Protein AF-A0A942S3Y5-F1 (afdb_monomer)

Structure (mmCIF, N/CA/C/O backbone):
data_AF-A0A942S3Y5-F1
#
_entry.id   AF-A0A942S3Y5-F1
#
loop_
_atom_site.group_PDB
_atom_site.id
_atom_site.type_symbol
_atom_site.label_atom_id
_atom_site.label_alt_id
_atom_site.label_comp_id
_atom_site.label_asym_id
_atom_site.label_entity_id
_atom_site.label_seq_id
_atom_site.pdbx_PDB_ins_code
_atom_site.Cartn_x
_atom_site.Cartn_y
_atom_site.Cartn_z
_atom_site.occupancy
_atom_site.B_iso_or_equiv
_atom_site.auth_seq_id
_atom_site.auth_comp_id
_atom_site.auth_asym_id
_atom_site.auth_atom_id
_atom_site.pdbx_PDB_model_num
ATOM 1 N N . MET A 1 1 ? 40.572 -12.956 -32.173 1.00 63.06 1 MET A N 1
ATOM 2 C CA . MET A 1 1 ? 39.210 -12.727 -32.730 1.00 63.06 1 MET A CA 1
ATOM 3 C C . MET A 1 1 ? 38.053 -13.001 -31.752 1.00 63.06 1 MET A C 1
ATOM 5 O O . MET A 1 1 ? 37.021 -12.346 -31.875 1.00 63.06 1 MET A O 1
ATOM 9 N N . ALA A 1 2 ? 38.185 -13.898 -30.763 1.00 68.56 2 ALA A N 1
ATOM 10 C CA . ALA A 1 2 ? 37.099 -14.228 -29.823 1.00 68.56 2 ALA A CA 1
ATOM 11 C C . ALA A 1 2 ? 36.606 -13.037 -28.965 1.00 68.56 2 ALA A C 1
ATOM 13 O O . ALA A 1 2 ? 35.401 -12.833 -28.827 1.00 68.56 2 ALA A O 1
ATOM 14 N N . ILE A 1 3 ? 37.520 -12.192 -28.473 1.00 87.25 3 ILE A N 1
ATOM 15 C CA . ILE A 1 3 ? 37.206 -11.047 -27.596 1.00 87.25 3 ILE A CA 1
ATOM 16 C C . ILE A 1 3 ? 36.312 -10.012 -28.304 1.00 87.25 3 ILE A C 1
ATOM 18 O O . ILE A 1 3 ? 35.285 -9.600 -27.767 1.00 87.25 3 ILE A O 1
ATOM 22 N N . ALA A 1 4 ? 36.625 -9.657 -29.555 1.00 88.81 4 ALA A N 1
ATOM 23 C CA . ALA A 1 4 ? 35.831 -8.701 -30.333 1.00 88.81 4 ALA A CA 1
ATOM 24 C C . ALA A 1 4 ? 34.395 -9.198 -30.598 1.00 88.81 4 ALA A C 1
ATOM 26 O O . ALA A 1 4 ? 33.443 -8.416 -30.558 1.00 88.81 4 ALA A O 1
ATOM 27 N N . ARG A 1 5 ? 34.213 -10.508 -30.825 1.00 90.56 5 ARG A N 1
ATOM 28 C CA . ARG A 1 5 ? 32.886 -11.124 -30.999 1.00 90.56 5 ARG A CA 1
ATOM 29 C C . ARG A 1 5 ? 32.068 -11.076 -29.705 1.00 90.56 5 ARG A C 1
ATOM 31 O O . ARG A 1 5 ? 30.882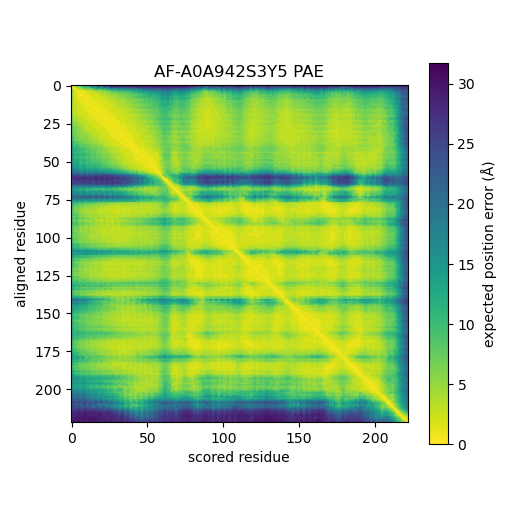 -10.746 -29.756 1.00 90.56 5 ARG A O 1
ATOM 38 N N . VAL A 1 6 ? 32.690 -11.354 -28.557 1.00 94.19 6 VAL A N 1
ATOM 39 C CA . VAL A 1 6 ? 32.042 -11.263 -27.234 1.00 94.19 6 VAL A CA 1
ATOM 40 C C . VAL A 1 6 ? 31.616 -9.824 -26.931 1.00 94.19 6 VAL A C 1
ATOM 42 O O . VAL A 1 6 ? 30.468 -9.598 -26.543 1.00 94.19 6 VAL A O 1
ATOM 45 N N . ILE A 1 7 ? 32.481 -8.841 -27.198 1.00 94.25 7 ILE A N 1
ATOM 46 C CA . ILE A 1 7 ? 32.159 -7.414 -27.028 1.00 94.25 7 ILE A CA 1
ATOM 47 C C . ILE A 1 7 ? 30.973 -7.014 -27.916 1.00 94.25 7 ILE A C 1
ATOM 49 O O . ILE A 1 7 ? 29.998 -6.447 -27.418 1.00 94.25 7 ILE A O 1
ATOM 53 N N . LYS A 1 8 ? 30.984 -7.380 -29.208 1.00 93.75 8 LYS A N 1
ATOM 54 C CA . LYS A 1 8 ? 29.854 -7.118 -30.121 1.00 93.75 8 LYS A CA 1
ATOM 55 C C . LYS A 1 8 ? 28.545 -7.746 -29.624 1.00 93.75 8 LYS A C 1
ATOM 57 O O . LYS A 1 8 ? 27.494 -7.108 -29.712 1.00 93.75 8 LYS A O 1
ATOM 62 N N . LYS A 1 9 ? 28.591 -8.961 -29.060 1.00 95.12 9 LYS A N 1
ATOM 63 C CA . LYS A 1 9 ? 27.415 -9.620 -28.460 1.00 95.12 9 LYS A CA 1
ATOM 64 C C . LYS A 1 9 ? 26.893 -8.845 -27.245 1.00 95.12 9 LYS A C 1
ATOM 66 O O . LYS A 1 9 ? 25.687 -8.621 -27.152 1.00 95.12 9 LYS A O 1
ATOM 71 N N . ARG A 1 10 ? 27.778 -8.378 -26.357 1.00 94.81 10 ARG A N 1
ATOM 72 C CA . ARG A 1 10 ? 27.396 -7.583 -25.176 1.00 94.81 10 ARG A CA 1
ATOM 73 C C . ARG A 1 10 ? 26.770 -6.244 -25.567 1.00 94.81 10 ARG A C 1
ATOM 75 O O . ARG A 1 10 ? 25.732 -5.902 -25.015 1.00 94.81 10 ARG A O 1
ATOM 82 N N . ILE A 1 11 ? 27.324 -5.552 -26.568 1.00 95.75 11 ILE A N 1
ATOM 83 C CA . ILE A 1 11 ? 26.758 -4.306 -27.120 1.00 95.75 11 ILE A CA 1
ATOM 84 C C . ILE A 1 11 ? 25.344 -4.535 -27.663 1.00 95.75 11 ILE A C 1
ATOM 86 O O . ILE A 1 11 ? 24.442 -3.737 -27.414 1.00 95.75 11 ILE A O 1
ATOM 90 N N . ARG A 1 12 ? 25.126 -5.627 -28.406 1.00 96.25 12 ARG A N 1
ATOM 91 C CA . ARG A 1 12 ? 23.787 -5.962 -28.910 1.00 96.25 12 ARG A CA 1
ATOM 92 C C . ARG A 1 12 ? 22.818 -6.233 -27.756 1.00 96.25 12 ARG A C 1
ATOM 94 O O . ARG A 1 12 ? 21.710 -5.713 -27.763 1.00 96.25 12 ARG A O 1
ATOM 101 N N . SER A 1 13 ? 23.257 -6.981 -26.744 1.00 97.12 13 SER A N 1
ATOM 102 C CA . SER A 1 13 ? 22.447 -7.271 -25.558 1.00 97.12 13 SER A CA 1
ATOM 103 C C . SER A 1 13 ? 22.055 -6.003 -24.797 1.00 97.12 13 SER A C 1
ATOM 105 O O . SER A 1 13 ? 20.887 -5.839 -24.458 1.00 97.12 13 SER A O 1
ATOM 107 N N . THR A 1 14 ? 22.992 -5.083 -24.548 1.00 97.44 14 THR A N 1
ATOM 108 C CA . THR A 1 14 ? 22.693 -3.828 -23.838 1.00 97.44 14 THR A CA 1
ATOM 109 C C . THR A 1 14 ? 21.813 -2.894 -24.664 1.00 97.44 14 THR A C 1
ATOM 111 O O . THR A 1 14 ? 20.927 -2.255 -24.099 1.00 97.44 14 THR A O 1
ATOM 114 N N . LYS A 1 15 ? 21.974 -2.854 -25.995 1.00 96.81 15 LYS A N 1
ATOM 115 C CA . LYS A 1 15 ? 21.051 -2.133 -26.891 1.00 96.81 15 LYS A CA 1
ATOM 116 C C . LYS A 1 15 ? 19.625 -2.684 -26.815 1.00 96.81 15 LYS A C 1
ATOM 118 O O . LYS A 1 15 ? 18.693 -1.892 -26.704 1.00 96.81 15 LYS A O 1
ATOM 123 N N . ASN A 1 16 ? 19.463 -4.006 -26.811 1.00 97.00 16 ASN A N 1
ATOM 124 C CA . ASN A 1 16 ? 18.149 -4.639 -26.684 1.00 97.00 16 ASN A CA 1
ATOM 125 C C . ASN A 1 16 ? 17.515 -4.331 -25.321 1.00 97.00 16 ASN A C 1
ATOM 127 O O . ASN A 1 16 ? 16.367 -3.903 -25.268 1.00 97.00 16 ASN A O 1
ATOM 131 N N . ILE A 1 17 ? 18.280 -4.459 -24.229 1.00 97.12 17 ILE A N 1
ATOM 132 C CA . ILE A 1 17 ? 17.805 -4.102 -22.883 1.00 97.12 17 ILE A CA 1
ATOM 133 C C . ILE A 1 17 ? 17.367 -2.631 -22.843 1.00 97.12 17 ILE A C 1
ATOM 135 O O . ILE A 1 17 ? 16.277 -2.352 -22.358 1.00 9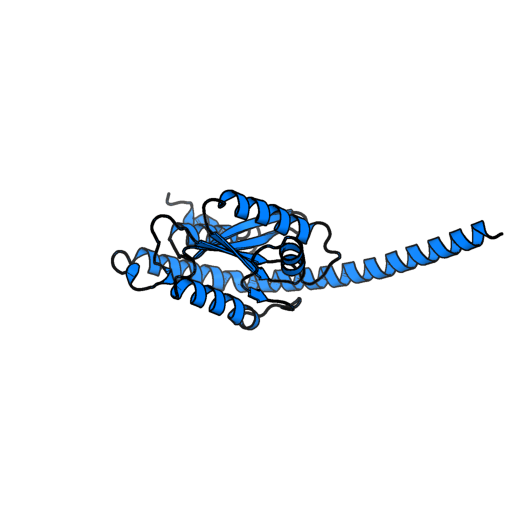7.12 17 ILE A O 1
ATOM 139 N N . LYS A 1 18 ? 18.150 -1.701 -23.419 1.00 97.38 18 LYS A N 1
ATOM 140 C CA . LYS A 1 18 ? 17.799 -0.270 -23.504 1.00 97.38 18 LYS A CA 1
ATOM 141 C C . LYS A 1 18 ? 16.479 -0.027 -24.243 1.00 97.38 18 LYS A C 1
ATOM 143 O O . LYS A 1 18 ? 15.708 0.834 -23.835 1.00 97.38 18 LYS A O 1
ATOM 148 N N . GLN A 1 19 ? 16.226 -0.735 -25.344 1.00 97.25 19 GLN A N 1
ATOM 149 C CA . GLN A 1 19 ? 14.972 -0.594 -26.093 1.00 97.25 19 GLN A CA 1
ATOM 150 C C . GLN A 1 19 ? 13.777 -1.108 -25.287 1.00 97.25 19 GLN A C 1
ATOM 152 O O . GLN A 1 19 ? 12.765 -0.415 -25.196 1.00 97.25 19 GLN A O 1
ATOM 157 N N . ILE A 1 20 ? 13.921 -2.276 -24.652 1.00 96.38 20 ILE A N 1
ATOM 158 C CA . ILE A 1 20 ? 12.875 -2.876 -23.816 1.00 96.38 20 ILE A CA 1
ATOM 159 C C . ILE A 1 20 ? 12.554 -1.959 -22.633 1.00 96.38 20 ILE A C 1
ATOM 161 O O . ILE A 1 20 ? 11.393 -1.616 -22.426 1.00 96.38 20 ILE A O 1
ATOM 165 N N . THR A 1 21 ? 13.562 -1.495 -21.889 1.00 96.56 21 THR A N 1
ATOM 166 C CA . THR A 1 21 ? 13.330 -0.621 -20.730 1.00 96.56 21 THR A CA 1
ATOM 167 C C . THR A 1 21 ? 12.765 0.737 -21.132 1.00 96.56 21 THR A C 1
ATOM 169 O O . THR A 1 21 ? 11.907 1.254 -20.422 1.00 96.56 21 THR A O 1
ATOM 172 N N . LYS A 1 22 ? 13.151 1.289 -22.293 1.00 96.44 22 LYS A N 1
ATOM 173 C CA . LYS A 1 22 ? 12.551 2.522 -22.830 1.00 96.44 22 LYS A CA 1
ATOM 174 C C . LYS A 1 22 ? 11.065 2.341 -23.155 1.00 96.44 22 LYS A C 1
ATOM 176 O O . LYS A 1 22 ? 10.262 3.214 -22.834 1.00 96.44 22 LYS A O 1
ATOM 181 N N . ALA A 1 23 ? 10.685 1.212 -23.753 1.00 96.62 23 ALA A N 1
ATOM 182 C CA . ALA A 1 23 ? 9.279 0.898 -24.003 1.00 96.62 23 ALA A CA 1
ATOM 183 C C . ALA A 1 23 ? 8.504 0.714 -22.687 1.00 96.62 23 ALA A C 1
ATOM 185 O O . ALA A 1 23 ? 7.428 1.286 -22.516 1.00 96.62 23 ALA A O 1
ATOM 186 N N . MET A 1 24 ? 9.078 -0.010 -21.721 1.00 95.69 24 MET A N 1
ATOM 187 C CA . MET A 1 24 ? 8.485 -0.185 -20.391 1.00 95.69 24 MET A CA 1
ATOM 188 C C . MET A 1 24 ? 8.295 1.147 -19.663 1.00 95.69 24 MET A C 1
ATOM 190 O O . MET A 1 24 ? 7.249 1.346 -19.053 1.00 95.69 24 MET A O 1
ATOM 194 N N . GLN A 1 25 ? 9.259 2.067 -19.757 1.00 94.31 25 GLN A N 1
ATOM 195 C CA . GLN A 1 25 ? 9.158 3.408 -19.182 1.00 94.31 25 GLN A CA 1
ATOM 196 C C . GLN A 1 25 ? 7.963 4.176 -19.762 1.00 94.31 25 GLN A C 1
ATOM 198 O O . GLN A 1 25 ? 7.196 4.761 -19.002 1.00 94.31 25 GLN A O 1
ATOM 203 N N . ALA A 1 26 ? 7.772 4.145 -21.085 1.00 95.81 26 ALA A N 1
ATOM 204 C CA . ALA A 1 26 ? 6.639 4.808 -21.730 1.00 95.81 26 ALA A CA 1
ATOM 205 C C . ALA A 1 26 ? 5.294 4.209 -21.278 1.00 95.81 26 ALA A C 1
ATOM 207 O O . ALA A 1 26 ? 4.379 4.943 -20.913 1.00 95.81 26 ALA A O 1
ATOM 208 N N . VAL A 1 27 ? 5.192 2.876 -21.222 1.00 93.94 27 VAL A N 1
ATOM 209 C CA . VAL A 1 27 ? 3.982 2.187 -20.741 1.00 93.94 27 VAL A CA 1
ATOM 210 C C . VAL A 1 27 ? 3.710 2.499 -19.267 1.00 93.94 27 VAL A C 1
ATOM 212 O O . VAL A 1 27 ? 2.564 2.743 -18.893 1.00 93.94 27 VAL A O 1
ATOM 215 N N . ALA A 1 28 ? 4.745 2.511 -18.425 1.00 91.31 28 ALA A N 1
ATOM 216 C CA . ALA A 1 28 ? 4.621 2.835 -17.007 1.00 91.31 28 ALA A CA 1
ATOM 217 C C . ALA A 1 28 ? 4.170 4.285 -16.789 1.00 91.31 28 ALA A C 1
ATOM 219 O O . ALA A 1 28 ? 3.308 4.520 -15.948 1.00 91.31 28 ALA A O 1
ATOM 220 N N . ALA A 1 29 ? 4.679 5.235 -17.580 1.00 91.50 29 ALA A N 1
ATOM 221 C CA . ALA A 1 29 ? 4.262 6.634 -17.515 1.00 91.50 29 ALA A CA 1
ATOM 222 C C . ALA A 1 29 ? 2.769 6.807 -17.845 1.00 91.50 29 ALA A C 1
ATOM 224 O O . ALA A 1 29 ? 2.055 7.502 -17.125 1.00 91.50 29 ALA A O 1
ATOM 225 N N . VAL A 1 30 ? 2.274 6.125 -18.886 1.00 93.06 30 VAL A N 1
ATOM 226 C CA . VAL A 1 30 ? 0.843 6.147 -19.244 1.00 93.06 30 VAL A CA 1
ATOM 227 C C . VAL A 1 30 ? -0.016 5.544 -18.130 1.00 93.06 30 VAL A C 1
ATOM 229 O O . VAL A 1 30 ? -1.044 6.114 -17.768 1.00 93.06 30 VAL A O 1
ATOM 232 N N . LYS A 1 31 ? 0.410 4.414 -17.554 1.00 90.56 31 LYS A N 1
ATOM 233 C CA . LYS A 1 31 ? -0.310 3.766 -16.447 1.00 90.56 31 LYS A CA 1
ATOM 234 C C . LYS A 1 31 ? -0.350 4.638 -15.200 1.00 90.56 31 LYS A C 1
ATOM 236 O O . LYS A 1 31 ? -1.420 4.810 -14.638 1.00 90.56 31 LYS A O 1
ATOM 241 N N . MET A 1 32 ? 0.782 5.228 -14.822 1.00 89.06 32 MET A N 1
ATOM 242 C CA . MET A 1 32 ? 0.870 6.143 -13.686 1.00 89.06 32 MET A CA 1
ATOM 243 C C . MET A 1 32 ? -0.098 7.315 -13.844 1.00 89.06 32 MET A C 1
ATOM 245 O O . MET A 1 32 ? -0.860 7.589 -12.924 1.00 89.06 32 MET A O 1
ATOM 249 N N . ARG A 1 33 ? -0.120 7.954 -15.021 1.00 88.50 33 ARG A N 1
ATOM 250 C CA . ARG A 1 33 ? -1.044 9.058 -15.301 1.00 88.50 33 ARG A CA 1
ATOM 251 C C . ARG A 1 33 ? -2.505 8.632 -15.152 1.00 88.50 33 ARG A C 1
ATOM 253 O O . ARG A 1 33 ? -3.283 9.326 -14.511 1.00 88.50 33 ARG A O 1
ATOM 260 N N . ARG A 1 34 ? -2.869 7.464 -15.690 1.00 89.75 34 ARG A N 1
ATOM 261 C CA . ARG A 1 34 ? -4.227 6.922 -15.549 1.00 89.75 34 ARG A CA 1
ATOM 262 C C . ARG A 1 34 ? -4.581 6.636 -14.085 1.00 89.75 34 ARG A C 1
ATOM 264 O O . ARG A 1 34 ? -5.683 6.957 -13.657 1.00 89.75 34 ARG A O 1
ATOM 271 N N . SER A 1 35 ? -3.666 6.049 -13.313 1.00 88.31 35 SER A N 1
ATOM 272 C CA . SER A 1 35 ? -3.877 5.793 -11.882 1.00 88.31 35 SER A CA 1
ATOM 273 C C . SER A 1 35 ? -4.011 7.092 -11.080 1.00 88.31 35 SER A C 1
ATOM 275 O O . SER A 1 35 ? -4.836 7.161 -10.173 1.00 88.31 35 SER A O 1
ATOM 277 N N . GLU A 1 36 ? -3.245 8.127 -11.429 1.00 85.94 36 GLU A N 1
ATOM 278 C CA . GLU A 1 36 ? -3.355 9.461 -10.833 1.00 85.94 36 GLU A CA 1
ATOM 279 C C . GLU A 1 36 ? -4.724 10.089 -11.120 1.00 85.94 36 GLU A C 1
ATOM 281 O O . GLU A 1 36 ? -5.391 10.544 -10.194 1.00 85.94 36 GLU A O 1
ATOM 286 N N . GLU A 1 37 ? -5.189 10.051 -12.370 1.00 86.75 37 GLU A N 1
ATOM 287 C CA . GLU A 1 37 ? -6.510 10.563 -12.761 1.00 86.75 37 GLU A CA 1
ATOM 288 C C . GLU A 1 37 ? -7.646 9.861 -11.996 1.00 86.75 37 GLU A C 1
ATOM 290 O O . GLU A 1 37 ? -8.538 10.530 -11.472 1.00 86.75 37 GLU A O 1
ATOM 295 N N . VAL A 1 38 ? -7.582 8.531 -11.855 1.00 85.94 38 VAL A N 1
ATOM 296 C CA . VAL A 1 38 ? -8.554 7.750 -11.066 1.00 85.94 38 VAL A CA 1
ATOM 297 C C . VAL A 1 38 ? -8.520 8.147 -9.588 1.00 85.94 38 VAL A C 1
ATOM 299 O O . VAL A 1 38 ? -9.570 8.383 -8.989 1.00 85.94 38 VAL A O 1
ATOM 302 N N . ALA A 1 39 ? -7.329 8.273 -8.997 1.00 83.81 39 ALA A N 1
ATOM 303 C CA . ALA A 1 39 ? -7.185 8.671 -7.598 1.00 83.81 39 ALA A CA 1
ATOM 304 C C . ALA A 1 39 ? -7.722 10.091 -7.351 1.00 83.81 39 ALA A C 1
ATOM 306 O O . ALA A 1 39 ? -8.445 10.321 -6.381 1.00 83.81 39 ALA A O 1
ATOM 307 N N . LEU A 1 40 ? -7.420 11.039 -8.245 1.00 82.56 40 LEU A N 1
ATOM 308 C CA . LEU A 1 40 ? -7.914 12.415 -8.172 1.00 82.56 40 LEU A CA 1
ATOM 309 C C . LEU A 1 40 ? -9.437 12.491 -8.315 1.00 82.56 40 LEU A C 1
ATOM 311 O O . LEU A 1 40 ? -10.072 13.261 -7.595 1.00 82.56 40 LEU A O 1
ATOM 315 N N . ALA A 1 41 ? -10.027 11.685 -9.199 1.00 85.00 41 ALA A N 1
ATOM 316 C CA . ALA A 1 41 ? -11.473 11.627 -9.390 1.00 85.00 41 ALA A CA 1
ATOM 317 C C . ALA A 1 41 ? -12.214 11.033 -8.178 1.00 85.00 41 ALA A C 1
ATOM 319 O O . ALA A 1 41 ? -13.339 11.439 -7.897 1.00 85.00 41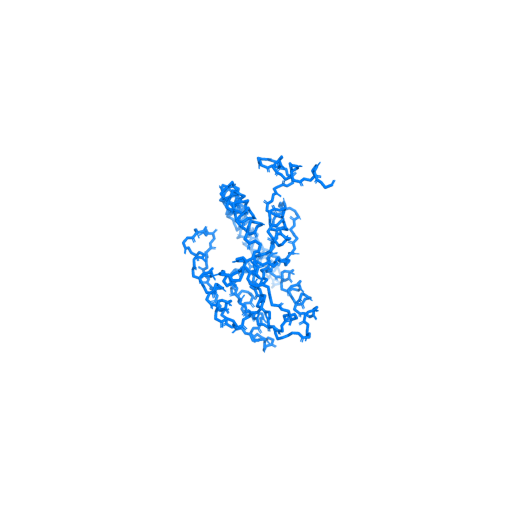 ALA A O 1
ATOM 320 N N . ALA A 1 42 ? -11.586 10.118 -7.431 1.00 84.25 42 ALA A N 1
ATOM 321 C CA . ALA A 1 42 ? -12.176 9.503 -6.239 1.00 84.25 42 ALA A CA 1
ATOM 322 C C . ALA A 1 42 ? -12.130 10.402 -4.985 1.00 84.25 42 ALA A C 1
ATOM 324 O O . ALA A 1 42 ? -12.909 10.203 -4.049 1.00 84.25 42 ALA A O 1
ATOM 325 N N . ARG A 1 43 ? -11.245 11.408 -4.947 1.00 83.81 43 ARG A N 1
ATOM 326 C CA . ARG A 1 43 ? -11.040 12.272 -3.768 1.00 83.81 43 ARG A CA 1
ATOM 327 C C . ARG A 1 43 ? -12.290 13.007 -3.274 1.00 83.81 43 ARG A C 1
ATOM 329 O O . ARG A 1 43 ? -12.501 12.995 -2.065 1.00 83.81 43 ARG A O 1
ATOM 336 N N . PRO A 1 44 ? -13.124 13.634 -4.127 1.00 84.94 44 PRO A N 1
ATOM 337 C CA . PRO A 1 44 ? -14.312 14.348 -3.657 1.00 84.94 44 PRO A CA 1
ATOM 338 C C . PRO A 1 44 ? -15.288 13.431 -2.925 1.00 84.94 44 PRO A C 1
ATOM 340 O O . PRO A 1 44 ? -15.809 13.804 -1.876 1.00 84.94 44 PRO A O 1
ATOM 343 N N . PHE A 1 45 ? -15.478 12.218 -3.451 1.00 86.62 45 PHE A N 1
ATOM 344 C CA . PHE A 1 45 ? -16.288 11.193 -2.808 1.00 86.62 45 PHE A CA 1
ATOM 345 C C . PHE A 1 45 ? -15.683 10.778 -1.464 1.00 86.62 45 PHE A C 1
ATOM 347 O O . PHE A 1 45 ? -16.380 10.809 -0.455 1.00 86.62 45 PHE A O 1
ATOM 354 N N . ALA A 1 46 ? -14.384 10.457 -1.430 1.00 85.44 46 ALA A N 1
ATOM 355 C CA . ALA A 1 46 ? -13.704 10.057 -0.199 1.00 85.44 46 ALA A CA 1
ATOM 356 C C . ALA A 1 46 ? -13.788 11.142 0.887 1.00 85.44 46 ALA A C 1
ATOM 358 O O . ALA A 1 46 ? -14.095 10.836 2.035 1.00 85.44 46 ALA A O 1
ATOM 359 N N . TYR A 1 47 ? -13.583 12.410 0.522 1.00 83.50 47 TYR A N 1
ATOM 360 C CA . TYR A 1 47 ? -13.694 13.538 1.447 1.00 83.50 47 TYR A CA 1
ATOM 361 C C . TYR A 1 47 ? -15.114 13.678 2.005 1.00 83.50 47 TYR A C 1
ATOM 363 O O . TYR A 1 47 ? -15.287 13.745 3.217 1.00 83.50 47 TYR A O 1
ATOM 371 N N . ALA A 1 48 ? -16.134 13.680 1.141 1.00 86.56 48 ALA A N 1
ATOM 372 C CA . ALA A 1 48 ? -17.525 13.805 1.575 1.00 86.56 48 ALA A CA 1
ATOM 373 C C . ALA A 1 48 ? -17.962 12.625 2.461 1.00 86.56 48 ALA A C 1
ATOM 375 O O . ALA A 1 48 ? -18.595 12.836 3.494 1.00 86.56 48 ALA A O 1
ATOM 376 N N . ALA A 1 49 ? -17.579 11.398 2.097 1.00 86.50 49 ALA A N 1
ATOM 377 C CA . ALA A 1 49 ? -17.886 10.200 2.870 1.00 86.50 49 ALA A CA 1
ATOM 378 C C . ALA A 1 49 ? -17.223 10.225 4.256 1.00 86.50 49 ALA A C 1
ATOM 380 O O . ALA A 1 49 ? -17.881 9.938 5.253 1.00 86.50 49 ALA A O 1
ATOM 381 N N . LEU A 1 50 ? -15.947 10.615 4.338 1.00 83.75 50 LEU A N 1
ATOM 382 C CA . LEU A 1 50 ? -15.225 10.712 5.609 1.00 83.75 50 LEU A CA 1
ATOM 383 C C . LEU A 1 50 ? -15.745 11.853 6.489 1.00 83.75 50 LEU A C 1
ATOM 385 O O . LEU A 1 50 ? -15.854 11.670 7.696 1.00 83.75 50 LEU A O 1
ATOM 389 N N . GLN A 1 51 ? -16.117 12.996 5.907 1.00 81.88 51 GLN A N 1
ATOM 390 C CA . GLN A 1 51 ? -16.760 14.094 6.640 1.00 81.88 51 GLN A CA 1
ATOM 391 C C . GLN A 1 51 ? -18.115 13.667 7.213 1.00 81.88 51 GLN A C 1
ATOM 393 O O . GLN A 1 51 ? -18.407 13.910 8.382 1.00 81.88 51 GLN A O 1
ATOM 398 N N . MET A 1 52 ? -18.930 12.968 6.420 1.00 85.31 52 MET A N 1
ATOM 399 C CA . MET A 1 52 ? -20.200 12.424 6.895 1.00 85.31 52 MET A CA 1
ATOM 400 C C . MET A 1 52 ? -19.980 11.404 8.018 1.00 85.31 52 MET A C 1
ATOM 402 O O . MET A 1 52 ? -20.657 11.471 9.041 1.00 85.31 52 MET A O 1
ATOM 406 N N . LEU A 1 53 ? -18.997 10.511 7.870 1.00 82.81 53 LEU A N 1
ATOM 407 C CA . LEU A 1 53 ? -18.644 9.533 8.898 1.00 82.81 53 LEU A CA 1
ATOM 408 C C . LEU A 1 53 ? -18.131 10.206 10.179 1.00 82.81 53 LEU A C 1
ATOM 410 O O . LEU A 1 53 ? -18.523 9.794 11.265 1.00 82.81 53 LEU A O 1
ATOM 414 N N . LYS A 1 54 ? -17.328 11.272 10.063 1.00 80.56 54 LYS A N 1
ATOM 415 C CA . LYS A 1 54 ? -16.875 12.094 11.196 1.00 80.56 54 LYS A CA 1
ATOM 416 C C . LYS A 1 54 ? -18.060 12.717 11.927 1.00 80.56 54 LYS A C 1
ATOM 418 O O . LYS A 1 54 ? -18.125 12.633 13.149 1.00 80.56 54 LYS A O 1
ATOM 423 N N . ASN A 1 55 ? -19.010 13.294 11.193 1.00 80.25 55 ASN A N 1
ATOM 424 C CA . ASN A 1 55 ? -20.205 13.890 11.787 1.00 80.25 55 ASN A CA 1
ATOM 425 C C . ASN A 1 55 ? -21.037 12.841 12.528 1.00 80.25 55 ASN A C 1
ATOM 427 O O . ASN A 1 55 ? -21.449 13.088 13.657 1.00 80.25 55 ASN A O 1
ATOM 431 N N . VAL A 1 56 ? -21.237 11.661 11.937 1.00 80.25 56 VAL A N 1
ATOM 432 C CA . VAL A 1 56 ? -21.954 10.559 12.594 1.00 80.25 56 VAL A CA 1
ATOM 433 C C . VAL A 1 56 ? -21.211 10.101 13.850 1.00 80.25 56 VAL A C 1
ATOM 435 O O . VAL A 1 56 ? -21.818 10.056 14.916 1.00 80.25 56 VAL A O 1
ATOM 438 N N . ALA A 1 57 ? -19.903 9.846 13.749 1.00 75.75 57 ALA A N 1
ATOM 439 C CA . ALA A 1 57 ? -19.069 9.401 14.865 1.00 75.75 57 ALA A CA 1
ATOM 440 C C . ALA A 1 57 ? -19.047 10.417 16.026 1.00 75.75 57 ALA A C 1
ATOM 442 O O . ALA A 1 57 ? -19.131 10.027 17.190 1.00 75.75 57 ALA A O 1
ATOM 443 N N . GLY A 1 58 ? -18.985 11.717 15.717 1.00 72.00 58 GLY A N 1
ATOM 444 C CA . GLY A 1 58 ? -18.979 12.796 16.708 1.00 72.00 58 GLY A CA 1
ATOM 445 C C . GLY A 1 58 ? -20.314 12.990 17.435 1.00 72.00 58 GLY A C 1
ATOM 446 O O . GLY A 1 58 ? -20.315 13.373 18.600 1.00 72.00 58 GLY A O 1
ATOM 447 N N . HIS A 1 59 ? -21.445 12.691 16.786 1.00 70.56 59 HIS A N 1
ATOM 448 C CA . HIS A 1 59 ? -22.776 12.780 17.409 1.00 70.56 59 HIS A CA 1
ATOM 449 C C . HIS A 1 59 ? -23.191 11.495 18.130 1.00 70.56 59 HIS A C 1
ATOM 451 O O . HIS A 1 59 ? -24.122 11.513 18.931 1.00 70.56 59 HIS A O 1
ATOM 457 N N . SER A 1 60 ? -22.507 10.378 17.885 1.00 61.34 60 SER A N 1
ATOM 458 C CA . SER A 1 60 ? -22.829 9.091 18.501 1.00 61.34 60 SER A CA 1
ATOM 459 C C . SER A 1 60 ? -22.378 8.939 19.963 1.00 61.34 60 SER A C 1
ATOM 461 O O . SER A 1 60 ? -22.357 7.814 20.426 1.00 61.34 60 SER A O 1
ATOM 463 N N . GLY A 1 61 ? -22.071 10.014 20.704 1.00 61.78 61 GLY A N 1
ATOM 464 C CA . GLY A 1 61 ? -21.608 10.033 22.112 1.00 61.78 61 GLY A CA 1
ATOM 465 C C . GLY A 1 61 ? -21.840 8.756 22.947 1.00 61.78 61 GLY A C 1
ATOM 466 O O . GLY A 1 61 ? -20.896 8.013 23.195 1.00 61.78 61 GLY A O 1
ATOM 467 N N . GLU A 1 62 ? -23.089 8.471 23.339 1.00 52.81 62 GLU A N 1
ATOM 468 C CA . GLU A 1 62 ? -23.488 7.287 24.141 1.00 52.81 62 GLU A CA 1
ATOM 469 C C . GLU A 1 62 ? -23.826 6.031 23.301 1.00 52.81 62 GLU A C 1
ATOM 471 O O . GLU A 1 62 ? -24.042 4.937 23.820 1.00 52.81 62 GLU A O 1
ATOM 476 N N . HIS A 1 63 ? -23.874 6.172 21.979 1.00 55.12 63 HIS A N 1
ATOM 477 C CA . HIS A 1 63 ? -24.250 5.155 20.995 1.00 55.12 63 HIS A CA 1
ATOM 478 C C . HIS A 1 63 ? -23.076 4.651 20.143 1.00 55.12 63 HIS A C 1
ATOM 480 O O . HIS A 1 63 ? -23.277 3.809 19.272 1.00 55.12 63 HIS A O 1
ATOM 486 N N . ALA A 1 64 ? -21.845 5.102 20.393 1.00 55.06 64 ALA A N 1
ATOM 487 C CA . ALA A 1 64 ? -20.645 4.591 19.730 1.00 55.06 64 ALA A CA 1
ATOM 488 C C . ALA A 1 64 ? -20.486 3.075 19.956 1.00 55.06 64 ALA A C 1
ATOM 490 O O . ALA A 1 64 ? -20.012 2.360 19.077 1.00 55.06 64 ALA A O 1
ATOM 491 N N . ALA A 1 65 ? -20.996 2.566 21.084 1.00 55.19 65 ALA A N 1
ATOM 492 C CA . ALA A 1 65 ? -21.095 1.139 21.382 1.00 55.19 65 ALA A CA 1
ATOM 493 C C . ALA A 1 65 ? -22.085 0.363 20.481 1.00 55.19 65 ALA A C 1
ATOM 495 O O . ALA A 1 65 ? -22.016 -0.863 20.432 1.00 55.19 65 ALA A O 1
ATOM 496 N N . LEU A 1 66 ? -22.997 1.036 19.762 1.00 62.69 66 LEU A N 1
ATOM 497 C CA . LEU A 1 66 ? -23.977 0.390 18.874 1.00 62.69 66 LEU A CA 1
ATOM 498 C C . LEU A 1 66 ? -23.379 -0.031 17.526 1.00 62.69 66 LEU A C 1
ATOM 500 O O . LEU A 1 66 ? -23.933 -0.910 16.867 1.00 62.69 66 LEU A O 1
ATOM 504 N N . SER A 1 67 ? -22.266 0.575 17.102 1.00 76.00 67 SER A N 1
ATOM 505 C CA . SER A 1 67 ? -21.564 0.175 15.881 1.00 76.00 67 SER A CA 1
ATOM 506 C C . SER A 1 67 ? -20.235 -0.477 16.246 1.00 76.00 67 SER A C 1
ATOM 508 O O . SER A 1 67 ? -19.333 0.219 16.717 1.00 76.00 67 SER A O 1
ATOM 510 N N . PRO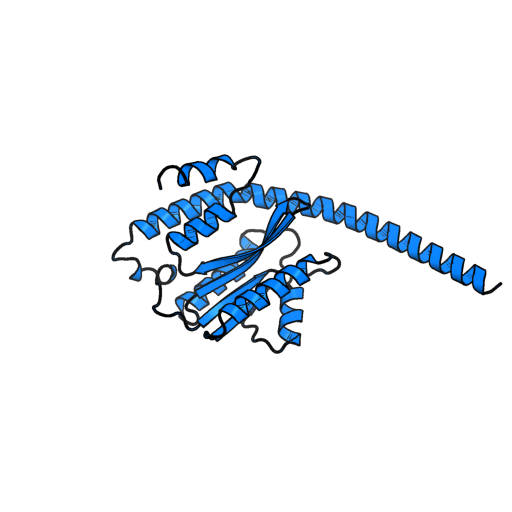 A 1 68 ? -20.051 -1.782 15.977 1.00 82.75 68 PRO A N 1
ATOM 511 C CA . PRO A 1 68 ? -18.795 -2.465 16.263 1.00 82.75 68 PRO A CA 1
ATOM 512 C C . PRO A 1 68 ? -17.575 -1.773 15.649 1.00 82.75 68 PRO A C 1
ATOM 514 O O . PRO A 1 68 ? -16.510 -1.834 16.238 1.00 82.75 68 PRO A O 1
ATOM 517 N N . LEU A 1 69 ? -17.727 -1.068 14.518 1.00 84.38 69 LEU A N 1
ATOM 518 C CA . LEU A 1 69 ? -16.645 -0.346 13.831 1.00 84.38 69 LEU A CA 1
ATOM 519 C C . LEU A 1 69 ? -16.196 0.946 14.546 1.00 84.38 69 LEU A C 1
ATOM 521 O O . LEU A 1 69 ? -15.114 1.453 14.248 1.00 84.38 69 LEU A O 1
ATOM 525 N N . LEU A 1 70 ? -17.014 1.485 15.458 1.00 81.81 70 LEU A N 1
ATOM 526 C CA . LEU A 1 70 ? -16.699 2.651 16.300 1.00 81.81 70 LEU A CA 1
ATOM 527 C C . LEU A 1 70 ? -16.180 2.242 17.688 1.00 81.81 70 LEU A C 1
ATOM 529 O O . LEU A 1 70 ? -15.675 3.083 18.430 1.00 81.81 70 LEU A O 1
ATOM 533 N N . ALA A 1 71 ? -16.298 0.961 18.047 1.00 79.75 71 ALA A N 1
ATOM 534 C CA . ALA A 1 71 ? -15.967 0.473 19.376 1.00 79.75 71 ALA A CA 1
ATOM 535 C C . ALA A 1 71 ? -14.447 0.462 19.601 1.00 79.75 71 ALA A C 1
ATOM 537 O O . ALA A 1 71 ? -13.723 -0.401 19.099 1.00 79.75 71 ALA A O 1
ATOM 538 N N . VAL A 1 72 ? -13.964 1.420 20.392 1.00 79.25 72 VAL A N 1
ATOM 539 C CA . VAL A 1 72 ? -12.583 1.441 20.878 1.00 79.25 72 VAL A CA 1
ATOM 540 C C . VAL A 1 72 ? -12.458 0.486 22.059 1.00 79.25 72 VAL A C 1
ATOM 542 O O . VAL A 1 72 ? -13.219 0.572 23.019 1.00 79.25 72 VAL A O 1
ATOM 545 N N . ARG A 1 73 ? -11.494 -0.432 21.984 1.00 78.62 73 ARG A N 1
ATOM 546 C CA . ARG A 1 73 ? -11.179 -1.372 23.064 1.00 78.62 73 ARG A CA 1
ATOM 547 C C . ARG A 1 73 ? -10.050 -0.817 23.922 1.00 78.62 73 ARG A C 1
ATOM 549 O O . ARG A 1 73 ? -9.081 -0.273 23.392 1.00 78.62 73 ARG A O 1
ATOM 556 N N . GLU A 1 74 ? -10.161 -0.975 25.236 1.00 72.06 74 GLU A N 1
ATOM 557 C CA . GLU A 1 74 ? -9.081 -0.621 26.157 1.00 72.06 74 GLU A CA 1
ATOM 558 C C . GLU A 1 74 ? -7.892 -1.578 25.958 1.00 72.06 74 GLU A C 1
ATOM 560 O O . GLU A 1 74 ? -8.064 -2.794 25.945 1.00 72.06 74 GLU A O 1
ATOM 565 N N . ALA A 1 75 ? -6.689 -1.018 25.785 1.00 76.12 75 ALA A N 1
ATOM 566 C CA . ALA A 1 75 ? -5.422 -1.741 25.612 1.00 76.12 75 ALA A CA 1
ATOM 567 C C . ALA A 1 75 ? -5.412 -2.792 24.468 1.00 76.12 75 ALA A C 1
ATOM 569 O O . ALA A 1 75 ? -5.358 -3.994 24.746 1.00 76.12 75 ALA A O 1
ATOM 570 N N . PRO A 1 76 ? -5.390 -2.371 23.185 1.00 78.50 76 PRO A N 1
ATOM 571 C CA . PRO A 1 76 ? -5.442 -3.276 22.035 1.00 78.50 76 PRO A CA 1
ATOM 572 C C . PRO A 1 76 ? -4.286 -4.288 22.038 1.00 78.50 76 PRO A C 1
ATOM 574 O O . PRO A 1 76 ? -3.104 -3.936 21.970 1.00 78.50 76 PRO A O 1
ATOM 577 N N . GLN A 1 77 ? -4.637 -5.570 22.087 1.00 86.50 77 GLN A N 1
ATOM 578 C CA . GLN A 1 77 ? -3.685 -6.681 22.131 1.00 86.50 77 GLN A CA 1
ATOM 579 C C . GLN A 1 77 ? -3.506 -7.336 20.765 1.00 86.50 77 GLN A C 1
ATOM 581 O O . GLN A 1 77 ? -2.517 -8.039 20.566 1.00 86.50 77 GLN A O 1
ATOM 586 N N . LYS A 1 78 ? -4.436 -7.140 19.824 1.00 91.38 78 LYS A N 1
ATOM 587 C CA . LYS A 1 78 ? -4.399 -7.767 18.497 1.00 91.38 78 LYS A CA 1
ATOM 588 C C . LYS A 1 78 ? -4.523 -6.725 17.396 1.00 91.38 78 LYS A C 1
ATOM 590 O O . LYS A 1 78 ? -5.555 -6.069 17.271 1.00 91.38 78 LYS A O 1
ATOM 595 N N . ILE A 1 79 ? -3.493 -6.607 16.565 1.00 92.94 79 ILE A N 1
ATOM 596 C CA . ILE A 1 79 ? -3.423 -5.607 15.497 1.00 92.94 79 ILE A CA 1
ATOM 597 C C . ILE A 1 79 ? -3.287 -6.303 14.146 1.00 92.94 79 ILE A C 1
ATOM 599 O O . ILE A 1 79 ? -2.405 -7.139 13.945 1.00 92.94 79 ILE A O 1
ATOM 603 N N . CYS A 1 80 ? -4.137 -5.922 13.198 1.00 94.62 80 CYS A N 1
ATOM 604 C CA . CYS A 1 80 ? -4.044 -6.363 11.813 1.00 94.62 80 CYS A CA 1
ATOM 605 C C . CYS A 1 80 ? -3.381 -5.276 10.958 1.00 94.62 80 CYS A C 1
ATOM 607 O O . CYS A 1 80 ? -3.903 -4.167 10.832 1.00 94.62 80 CYS A O 1
ATOM 609 N N . TYR A 1 81 ? -2.263 -5.605 10.310 1.00 95.62 81 TYR A N 1
ATOM 610 C CA . TYR A 1 81 ? -1.624 -4.741 9.318 1.00 95.62 81 TYR A CA 1
ATOM 611 C C . TYR A 1 81 ? -1.953 -5.191 7.899 1.00 95.62 81 TYR A C 1
ATOM 613 O O . TYR A 1 81 ? -1.540 -6.257 7.445 1.00 95.62 81 TYR A O 1
ATOM 621 N N . VAL A 1 82 ? -2.638 -4.331 7.157 1.00 97.00 82 VAL A N 1
ATOM 622 C CA . VAL A 1 82 ? -2.866 -4.478 5.722 1.00 9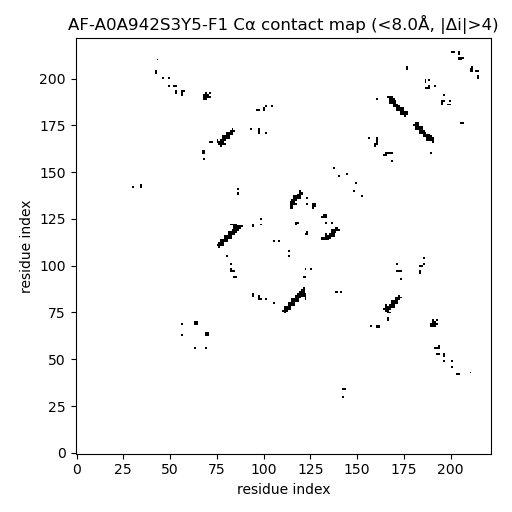7.00 82 VAL A CA 1
ATOM 623 C C . VAL A 1 82 ? -1.700 -3.825 4.991 1.00 97.00 82 VAL A C 1
ATOM 625 O O . VAL A 1 82 ? -1.595 -2.601 4.936 1.00 97.00 82 VAL A O 1
ATOM 628 N N . VAL A 1 83 ? -0.794 -4.629 4.440 1.00 97.31 83 VAL A N 1
ATOM 629 C CA . VAL A 1 83 ? 0.407 -4.126 3.758 1.00 97.31 83 VAL A CA 1
ATOM 630 C C . VAL A 1 83 ? 0.185 -4.156 2.254 1.00 97.31 83 VAL A C 1
ATOM 632 O O . VAL A 1 83 ? 0.070 -5.228 1.655 1.00 97.31 83 VAL A O 1
ATOM 635 N N . ILE A 1 84 ? 0.148 -2.973 1.640 1.00 95.88 84 ILE A N 1
ATOM 636 C CA . ILE A 1 84 ? -0.098 -2.807 0.207 1.00 95.88 84 ILE A CA 1
ATOM 637 C C . ILE A 1 84 ? 1.225 -2.725 -0.550 1.00 95.88 84 ILE A C 1
ATOM 639 O O . ILE A 1 84 ? 2.044 -1.830 -0.351 1.00 95.88 84 ILE A O 1
ATOM 643 N N . THR A 1 85 ? 1.412 -3.669 -1.465 1.00 95.75 85 THR A N 1
ATOM 644 C CA . THR A 1 85 ? 2.578 -3.797 -2.341 1.00 95.75 85 THR A CA 1
ATOM 645 C C . THR A 1 85 ? 2.134 -4.046 -3.778 1.00 95.75 85 THR A C 1
ATOM 647 O O . THR A 1 85 ? 0.959 -4.289 -4.047 1.00 95.75 85 THR A O 1
ATOM 650 N N . SER A 1 86 ? 3.066 -4.006 -4.731 1.00 93.38 86 SER A N 1
ATOM 651 C CA . SER A 1 86 ? 2.743 -4.366 -6.111 1.00 93.38 86 SER A CA 1
ATOM 652 C C . SER A 1 86 ? 2.849 -5.875 -6.361 1.00 93.38 86 SER A C 1
ATOM 654 O O . SER A 1 86 ? 3.613 -6.594 -5.716 1.00 93.38 86 SER A O 1
ATOM 656 N N . ASP A 1 87 ? 2.137 -6.366 -7.377 1.00 91.94 87 ASP A N 1
ATOM 657 C CA . ASP A 1 87 ? 2.341 -7.727 -7.891 1.00 91.94 87 ASP A CA 1
ATOM 658 C C . ASP A 1 87 ? 3.614 -7.844 -8.749 1.00 91.94 87 ASP A C 1
ATOM 660 O O . ASP A 1 87 ? 4.238 -8.906 -8.860 1.00 91.94 87 ASP A O 1
ATOM 664 N N . LYS A 1 88 ? 4.018 -6.731 -9.372 1.00 89.12 88 LYS A N 1
ATOM 665 C CA . LYS A 1 88 ? 5.097 -6.665 -10.367 1.00 89.12 88 LYS A CA 1
ATOM 666 C C . LYS A 1 88 ? 6.434 -6.236 -9.761 1.00 89.12 88 LYS A C 1
ATOM 668 O O . LYS A 1 88 ? 6.513 -5.553 -8.747 1.00 89.12 88 LYS A O 1
ATOM 673 N N . GLY A 1 89 ? 7.524 -6.657 -10.401 1.00 88.88 89 GLY A N 1
ATOM 674 C CA . GLY A 1 89 ? 8.881 -6.202 -10.079 1.00 88.88 89 GLY A CA 1
ATOM 675 C C . GLY A 1 89 ? 9.279 -4.926 -10.827 1.00 88.88 89 GLY A C 1
ATOM 676 O O . GLY A 1 89 ? 8.433 -4.234 -11.382 1.00 88.88 89 GLY A O 1
ATOM 677 N N . LEU A 1 90 ? 10.590 -4.657 -10.872 1.00 90.81 90 LEU A N 1
ATOM 678 C CA . LEU A 1 90 ? 11.204 -3.565 -11.649 1.00 90.81 90 LEU A CA 1
ATOM 679 C C . LEU A 1 90 ? 10.692 -2.153 -11.298 1.00 90.81 90 LEU A C 1
ATOM 681 O O . LEU A 1 90 ? 10.747 -1.248 -12.122 1.00 90.81 90 LEU A O 1
ATOM 685 N N . ALA A 1 91 ? 10.256 -1.962 -10.052 1.00 87.19 91 ALA A N 1
ATOM 686 C CA . ALA A 1 91 ? 9.768 -0.692 -9.510 1.00 87.19 91 ALA A CA 1
ATOM 687 C C . ALA A 1 91 ? 10.801 -0.006 -8.589 1.00 87.19 91 ALA A C 1
ATOM 689 O O . ALA A 1 91 ? 10.444 0.677 -7.632 1.00 87.19 91 ALA A O 1
ATOM 690 N N . GLY A 1 92 ? 12.097 -0.247 -8.822 1.00 88.25 92 GLY A N 1
ATOM 691 C CA . GLY A 1 92 ? 13.170 0.281 -7.977 1.00 88.25 92 GLY A CA 1
ATOM 692 C C . GLY A 1 92 ? 12.999 -0.100 -6.502 1.00 88.25 92 GLY A C 1
ATOM 693 O O . GLY A 1 92 ? 12.791 -1.268 -6.171 1.00 88.25 92 GLY A O 1
ATOM 694 N N . SER A 1 93 ? 13.078 0.896 -5.620 1.00 90.75 93 SER A N 1
ATOM 695 C CA . SER A 1 93 ? 12.957 0.742 -4.167 1.00 90.75 93 SER A CA 1
ATOM 696 C C . SER A 1 93 ? 11.517 0.745 -3.645 1.00 90.75 93 SER A C 1
ATOM 698 O O . SER A 1 93 ? 11.344 0.559 -2.446 1.00 90.75 93 SER A O 1
ATOM 700 N N . PHE A 1 94 ? 10.496 0.886 -4.499 1.00 91.62 94 PHE A N 1
ATOM 701 C CA . PHE A 1 94 ? 9.085 1.019 -4.099 1.00 91.62 94 PHE A CA 1
ATOM 702 C C . PHE A 1 94 ? 8.637 -0.049 -3.085 1.00 91.62 94 PHE A C 1
ATOM 704 O O . PHE A 1 94 ? 8.350 0.259 -1.929 1.00 91.62 94 PHE A O 1
ATOM 711 N N . ASN A 1 95 ? 8.684 -1.329 -3.477 1.00 94.81 95 ASN A N 1
ATOM 712 C CA . ASN A 1 95 ? 8.277 -2.431 -2.598 1.00 94.81 95 ASN A CA 1
ATOM 713 C C . ASN A 1 95 ? 9.202 -2.575 -1.385 1.00 94.81 95 ASN A C 1
ATOM 715 O O . ASN A 1 95 ? 8.754 -2.870 -0.286 1.00 94.81 95 ASN A O 1
ATOM 719 N N . ALA A 1 96 ? 10.506 -2.361 -1.572 1.00 94.75 96 ALA A N 1
ATOM 720 C CA . ALA A 1 96 ? 11.462 -2.481 -0.480 1.00 94.75 96 ALA A CA 1
ATOM 721 C C . ALA A 1 96 ? 11.243 -1.400 0.591 1.00 94.75 96 ALA A C 1
ATOM 723 O O . ALA A 1 96 ? 11.439 -1.671 1.770 1.00 94.75 96 ALA A O 1
ATOM 724 N N . ASN A 1 97 ? 10.834 -0.192 0.196 1.00 95.25 97 ASN A N 1
ATOM 725 C CA . ASN A 1 97 ? 10.533 0.900 1.114 1.00 95.25 97 ASN A CA 1
ATOM 726 C C . ASN A 1 97 ? 9.294 0.591 1.948 1.00 95.25 97 ASN A C 1
ATOM 728 O O . ASN A 1 97 ? 9.378 0.682 3.170 1.00 95.25 97 ASN A O 1
ATOM 732 N N . VAL A 1 98 ? 8.188 0.177 1.315 1.00 96.31 98 VAL A N 1
ATOM 733 C CA . VAL A 1 98 ? 6.961 -0.148 2.059 1.00 96.31 98 VAL A CA 1
ATOM 734 C C . VAL A 1 98 ? 7.168 -1.328 3.004 1.00 96.31 98 VAL A C 1
ATOM 736 O O . VAL A 1 98 ? 6.774 -1.236 4.157 1.00 96.31 98 VAL A O 1
ATOM 739 N N . LEU A 1 99 ? 7.891 -2.365 2.567 1.00 96.38 99 LEU A N 1
ATOM 740 C CA . LEU A 1 99 ? 8.193 -3.550 3.378 1.00 96.38 99 LEU A CA 1
ATOM 741 C C . LEU A 1 99 ? 9.134 -3.261 4.557 1.00 96.38 99 LEU A C 1
ATOM 743 O O . LEU A 1 99 ? 8.984 -3.820 5.639 1.00 96.38 99 LEU A O 1
ATOM 747 N N . ARG A 1 100 ? 10.129 -2.385 4.365 1.00 95.38 100 ARG A N 1
ATOM 748 C CA . ARG A 1 100 ? 11.015 -1.966 5.461 1.00 95.38 100 ARG A CA 1
ATOM 749 C C . ARG A 1 100 ? 10.269 -1.118 6.485 1.00 95.38 100 ARG A C 1
ATOM 751 O O . ARG A 1 100 ? 10.473 -1.301 7.678 1.00 95.38 100 ARG A O 1
ATOM 758 N N . ALA A 1 101 ? 9.429 -0.195 6.026 1.00 95.62 101 ALA A N 1
ATOM 759 C CA . ALA A 1 101 ? 8.642 0.653 6.911 1.00 95.62 101 ALA A CA 1
ATOM 760 C C . ALA A 1 101 ? 7.566 -0.150 7.656 1.00 95.62 101 ALA A C 1
ATOM 762 O O . ALA A 1 101 ? 7.412 0.034 8.860 1.00 95.62 101 ALA A O 1
ATOM 763 N N . SER A 1 102 ? 6.884 -1.089 6.992 1.00 95.62 102 SER A N 1
ATOM 764 C CA . SER A 1 102 ? 5.935 -1.985 7.656 1.00 95.62 102 SER A CA 1
ATOM 765 C C . SER A 1 102 ? 6.615 -2.788 8.759 1.00 95.62 102 SER A C 1
ATOM 767 O O . SER A 1 102 ? 6.115 -2.786 9.875 1.00 95.62 102 SER A O 1
ATOM 769 N N . ASP A 1 103 ? 7.798 -3.366 8.530 1.00 94.62 103 ASP A N 1
ATOM 770 C CA . ASP A 1 103 ? 8.540 -4.058 9.595 1.00 94.62 103 ASP A CA 1
ATOM 771 C C . ASP A 1 103 ? 8.828 -3.162 10.813 1.00 94.62 103 ASP A C 1
ATOM 773 O O . ASP A 1 103 ? 8.821 -3.643 11.945 1.00 94.62 103 ASP A O 1
ATOM 777 N N . VAL A 1 104 ? 9.085 -1.867 10.603 1.00 94.88 104 VAL A N 1
ATOM 778 C CA . VAL A 1 104 ? 9.272 -0.901 11.699 1.00 94.88 104 VAL A CA 1
ATOM 779 C C . VAL A 1 104 ? 7.965 -0.688 12.464 1.00 94.88 104 VAL A C 1
ATOM 781 O O . VAL A 1 104 ? 7.978 -0.722 13.694 1.00 94.88 104 VAL A O 1
ATOM 784 N N . PHE A 1 105 ? 6.838 -0.521 11.767 1.00 92.12 105 PHE A N 1
ATOM 785 C CA . PHE A 1 105 ? 5.523 -0.372 12.403 1.00 92.12 105 PHE A CA 1
ATOM 786 C C . PHE A 1 105 ? 5.101 -1.627 13.174 1.00 92.12 105 PHE A C 1
ATOM 788 O O . PHE A 1 105 ? 4.636 -1.519 14.306 1.00 92.12 105 PHE A O 1
ATOM 795 N N . LEU A 1 106 ? 5.340 -2.810 12.603 1.00 90.62 106 LEU A N 1
ATOM 796 C CA . LEU A 1 106 ? 5.090 -4.096 13.251 1.00 90.62 106 LEU A CA 1
ATOM 797 C C . LEU A 1 106 ? 5.926 -4.232 14.532 1.00 90.62 106 LEU A C 1
ATOM 799 O O . LEU A 1 106 ? 5.396 -4.574 15.584 1.00 90.62 106 LEU A O 1
ATOM 803 N N . LYS A 1 107 ? 7.224 -3.903 14.473 1.00 90.38 107 LYS A N 1
ATOM 804 C CA . LYS A 1 107 ? 8.117 -3.949 15.644 1.00 90.38 107 LYS A CA 1
ATOM 805 C C . LYS A 1 107 ? 7.744 -2.947 16.730 1.00 90.38 107 LYS A C 1
ATOM 807 O O . LYS A 1 107 ? 7.907 -3.262 17.901 1.00 90.38 107 LYS A O 1
ATOM 812 N N . LYS A 1 108 ? 7.251 -1.757 16.368 1.00 89.25 108 LYS A N 1
ATOM 813 C CA . LYS A 1 108 ? 6.790 -0.757 17.347 1.00 89.25 108 LYS A CA 1
ATOM 814 C C . LYS A 1 108 ? 5.644 -1.295 18.214 1.00 89.25 108 LYS A C 1
ATOM 816 O O . LYS A 1 108 ? 5.512 -0.876 19.356 1.00 89.25 108 LYS A O 1
ATOM 821 N N . ASN A 1 109 ? 4.870 -2.240 17.686 1.00 83.94 109 ASN A N 1
ATOM 822 C CA . ASN A 1 109 ? 3.741 -2.867 18.364 1.00 83.94 109 ASN A CA 1
ATOM 823 C C . ASN A 1 109 ? 4.037 -4.319 18.768 1.00 83.94 109 ASN A C 1
ATOM 825 O O . ASN A 1 109 ? 3.134 -5.146 18.824 1.00 83.94 109 ASN A O 1
ATOM 829 N N . SER A 1 110 ? 5.302 -4.649 19.057 1.00 78.44 110 SER A N 1
ATOM 830 C CA . SER A 1 110 ? 5.723 -6.017 19.393 1.00 78.44 110 SER A CA 1
ATOM 831 C C . SER A 1 110 ? 5.124 -6.570 20.689 1.00 78.44 110 SER A C 1
ATOM 833 O O . SER A 1 110 ? 5.226 -7.767 20.937 1.00 78.44 110 SER A O 1
ATOM 835 N N . SER A 1 111 ? 4.556 -5.711 21.539 1.00 81.94 111 SER A N 1
ATOM 836 C CA . SER A 1 111 ? 3.805 -6.114 22.734 1.00 81.94 111 SER A CA 1
ATOM 837 C C . SER A 1 111 ? 2.439 -6.717 22.403 1.00 81.94 111 SER A C 1
ATOM 839 O O . SER A 1 111 ? 1.865 -7.399 23.245 1.00 81.94 111 SER A O 1
ATOM 841 N N . SER A 1 112 ? 1.928 -6.466 21.198 1.00 85.75 112 SER A N 1
ATOM 842 C CA . SER A 1 112 ? 0.644 -6.956 20.708 1.00 85.75 112 SER A CA 1
ATOM 843 C C . SER A 1 112 ? 0.865 -8.134 19.752 1.00 85.75 112 SER A C 1
ATOM 845 O O . SER A 1 112 ? 1.910 -8.268 19.113 1.00 85.75 112 SER A O 1
ATOM 847 N N . THR A 1 113 ? -0.134 -9.001 19.618 1.00 88.62 113 THR A N 1
ATOM 848 C CA . THR A 1 113 ? -0.182 -9.994 18.539 1.00 88.62 113 THR A CA 1
ATOM 849 C C . THR A 1 113 ? -0.429 -9.262 17.228 1.00 88.62 113 THR A C 1
ATOM 851 O O . THR A 1 113 ? -1.417 -8.538 17.096 1.00 88.62 113 THR A O 1
ATOM 854 N N . VAL A 1 114 ? 0.474 -9.439 16.266 1.00 91.06 114 VAL A N 1
ATOM 855 C CA . VAL A 1 114 ? 0.415 -8.736 14.987 1.00 91.06 114 VAL A CA 1
ATOM 856 C C . VAL A 1 114 ? 0.287 -9.722 13.838 1.00 91.06 114 VAL A C 1
ATOM 858 O O . VAL A 1 114 ? 1.192 -10.523 13.606 1.00 91.06 114 VAL A O 1
ATOM 861 N N . ASP A 1 115 ? -0.801 -9.595 13.082 1.00 93.06 115 ASP A N 1
ATOM 862 C CA . ASP A 1 115 ? -1.040 -10.375 11.870 1.00 93.06 115 ASP A CA 1
ATOM 863 C C . ASP A 1 115 ? -1.052 -9.493 10.626 1.00 93.06 115 ASP A C 1
ATOM 865 O O . ASP A 1 115 ? -1.301 -8.284 10.676 1.00 93.06 115 ASP A O 1
ATOM 869 N N . ILE A 1 116 ? -0.773 -10.121 9.485 1.00 95.44 116 ILE A N 1
ATOM 870 C CA . ILE A 1 116 ? -0.587 -9.423 8.218 1.00 95.44 116 ILE A CA 1
ATOM 871 C C . ILE A 1 116 ? -1.648 -9.855 7.214 1.00 95.44 116 ILE A C 1
ATOM 873 O O . ILE A 1 116 ? -1.815 -11.042 6.927 1.00 95.44 116 ILE A O 1
ATOM 877 N N . VAL A 1 117 ? -2.292 -8.869 6.597 1.00 96.94 117 VAL A N 1
ATOM 878 C CA . VAL A 1 117 ? -3.027 -9.032 5.344 1.00 96.94 117 VAL A CA 1
ATOM 879 C C . VAL A 1 117 ? -2.149 -8.503 4.218 1.00 96.94 117 VAL A C 1
ATOM 881 O O . VAL A 1 117 ? -1.861 -7.308 4.134 1.00 96.94 117 VAL A O 1
ATOM 884 N N . ALA A 1 118 ? -1.689 -9.400 3.351 1.00 97.19 118 ALA A N 1
ATOM 885 C CA . ALA A 1 118 ? -0.806 -9.047 2.250 1.00 97.19 118 ALA A CA 1
ATOM 886 C C . ALA A 1 118 ? -1.622 -8.683 1.007 1.00 97.19 118 ALA A C 1
ATOM 888 O O . ALA A 1 118 ? -2.281 -9.537 0.412 1.00 97.19 118 ALA A O 1
ATOM 889 N N . VAL A 1 119 ? -1.536 -7.428 0.574 1.00 96.56 119 VAL A N 1
ATOM 890 C CA . VAL A 1 119 ? -2.094 -6.986 -0.706 1.00 96.56 119 VAL A CA 1
ATOM 891 C C . 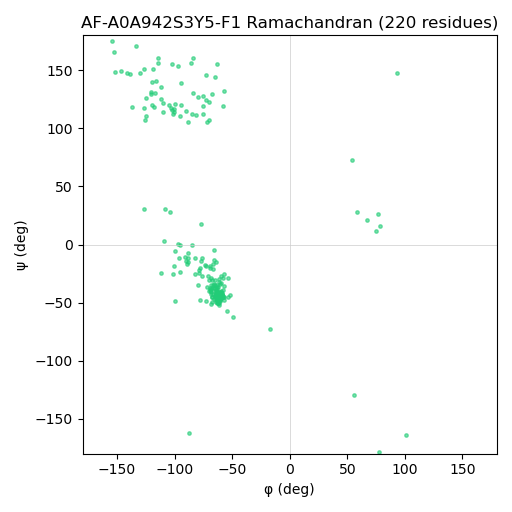VAL A 1 119 ? -0.943 -6.873 -1.706 1.00 96.56 119 VAL A C 1
ATOM 893 O O . VAL A 1 119 ? -0.010 -6.086 -1.532 1.00 96.56 119 VAL A O 1
ATOM 896 N N . GLY A 1 120 ? -0.987 -7.701 -2.744 1.00 94.81 120 GLY A N 1
ATOM 897 C CA . GLY A 1 120 ? 0.049 -7.817 -3.763 1.00 94.81 120 GLY A CA 1
ATOM 898 C C . GLY A 1 120 ? 1.099 -8.899 -3.485 1.00 94.81 120 GLY A C 1
ATOM 899 O O . GLY A 1 120 ? 1.487 -9.200 -2.350 1.00 94.81 120 GLY A O 1
ATOM 900 N N . LYS A 1 121 ? 1.606 -9.485 -4.573 1.00 95.56 121 LYS A N 1
ATOM 901 C CA . LYS A 1 121 ? 2.533 -10.627 -4.550 1.00 95.56 121 LYS A CA 1
ATOM 902 C C . LYS A 1 121 ? 3.847 -10.333 -3.831 1.00 95.56 121 LYS A C 1
ATOM 904 O O . LYS A 1 121 ? 4.414 -11.233 -3.216 1.00 95.56 121 LYS A O 1
ATOM 909 N N . LYS A 1 122 ? 4.367 -9.102 -3.900 1.00 95.50 122 LYS A N 1
ATOM 910 C CA . LYS A 1 122 ? 5.669 -8.766 -3.299 1.00 95.50 122 LYS A CA 1
ATOM 911 C C . LYS A 1 122 ? 5.630 -8.767 -1.776 1.00 95.50 122 LYS A C 1
ATOM 913 O O . LYS A 1 122 ? 6.570 -9.279 -1.174 1.00 95.50 122 LYS A O 1
ATOM 918 N N . GLY A 1 123 ? 4.557 -8.257 -1.180 1.00 95.94 123 GLY A N 1
ATOM 919 C CA . GLY A 1 123 ? 4.313 -8.307 0.260 1.00 95.94 123 GLY A CA 1
ATOM 920 C C . GLY A 1 123 ? 4.151 -9.741 0.739 1.00 95.94 123 GLY A C 1
ATOM 921 O O . GLY A 1 123 ? 4.864 -10.181 1.639 1.00 95.94 123 GLY A O 1
ATOM 922 N N . ARG A 1 124 ? 3.300 -10.506 0.050 1.00 96.62 124 ARG A N 1
ATOM 923 C CA . ARG A 1 124 ? 3.085 -11.928 0.328 1.00 96.62 124 ARG A CA 1
ATOM 924 C C . ARG A 1 124 ? 4.387 -12.722 0.314 1.00 96.62 124 ARG A C 1
ATOM 926 O O . ARG A 1 124 ? 4.737 -13.355 1.305 1.00 96.62 124 ARG A O 1
ATOM 933 N N . ASP A 1 125 ? 5.123 -12.676 -0.799 1.00 96.19 125 ASP A N 1
ATOM 934 C CA . ASP A 1 125 ? 6.368 -13.435 -0.965 1.00 96.19 125 ASP A CA 1
ATOM 935 C C . ASP A 1 125 ? 7.428 -13.023 0.078 1.00 96.19 125 ASP A C 1
ATOM 937 O O . ASP A 1 125 ? 8.246 -13.848 0.484 1.00 96.19 125 ASP A O 1
ATOM 941 N N . TYR A 1 126 ? 7.441 -11.755 0.500 1.00 96.62 126 TYR A N 1
ATOM 942 C CA . TYR A 1 126 ? 8.366 -11.240 1.510 1.00 96.62 126 TYR A CA 1
ATOM 943 C C . TYR A 1 126 ? 8.089 -11.815 2.899 1.00 96.62 126 TYR A C 1
ATOM 945 O O . TYR A 1 126 ? 9.005 -12.337 3.536 1.00 96.62 126 TYR A O 1
ATOM 953 N N . TYR A 1 127 ? 6.836 -11.750 3.347 1.00 95.81 127 TYR A N 1
ATOM 954 C CA . TYR A 1 127 ? 6.440 -12.221 4.672 1.00 95.81 127 TYR A CA 1
ATOM 955 C C . TYR A 1 127 ? 6.452 -13.745 4.777 1.00 95.81 127 TYR A C 1
ATOM 957 O O . TYR A 1 127 ? 6.932 -14.282 5.774 1.00 95.81 127 TYR A O 1
ATOM 965 N N . ALA A 1 128 ? 6.065 -14.445 3.707 1.00 95.12 128 ALA A N 1
ATOM 966 C CA . ALA A 1 128 ? 6.121 -15.903 3.654 1.00 95.12 128 ALA A CA 1
ATOM 967 C C . ALA A 1 128 ? 7.556 -16.424 3.846 1.00 95.12 128 ALA A C 1
ATOM 969 O O . ALA A 1 128 ? 7.787 -17.359 4.606 1.00 95.12 128 ALA A O 1
ATOM 970 N N . ARG A 1 129 ? 8.555 -15.778 3.224 1.00 95.69 129 ARG A N 1
ATOM 971 C CA . ARG A 1 129 ? 9.975 -16.153 3.385 1.00 95.69 129 ARG A CA 1
ATOM 972 C C . ARG A 1 129 ? 10.524 -15.921 4.791 1.00 95.69 129 ARG A C 1
ATOM 974 O O . ARG A 1 129 ? 11.553 -16.494 5.130 1.00 95.69 129 ARG A O 1
ATOM 981 N N . ARG A 1 130 ? 9.890 -15.049 5.573 1.00 92.56 130 ARG A N 1
ATOM 982 C CA . ARG A 1 130 ? 10.296 -14.709 6.942 1.00 92.56 130 ARG A CA 1
ATOM 983 C C . ARG A 1 130 ? 9.561 -15.523 8.003 1.00 92.56 130 ARG A C 1
ATOM 985 O O . ARG A 1 130 ? 9.819 -15.318 9.183 1.00 92.56 130 ARG A O 1
ATOM 992 N N . GLY A 1 131 ? 8.658 -16.416 7.591 1.00 87.81 131 GLY A N 1
ATOM 993 C CA . GLY A 1 131 ? 7.817 -17.184 8.505 1.00 87.81 131 GLY A CA 1
ATOM 994 C C . GLY A 1 131 ? 6.809 -16.323 9.269 1.00 87.81 131 GLY A C 1
ATOM 995 O O . GLY A 1 131 ? 6.357 -16.731 10.331 1.00 87.81 131 GLY A O 1
ATOM 996 N N . SER A 1 132 ? 6.484 -15.126 8.770 1.00 88.44 132 SER A N 1
ATOM 997 C CA . SER A 1 132 ? 5.468 -14.269 9.387 1.00 88.44 132 SER A CA 1
ATOM 998 C C . SER A 1 132 ? 4.067 -14.831 9.139 1.00 88.44 132 SER A C 1
ATOM 1000 O O . SER A 1 132 ? 3.795 -15.366 8.062 1.00 88.44 132 SER A O 1
ATOM 1002 N N . THR A 1 133 ? 3.163 -14.655 10.103 1.00 86.81 133 THR A N 1
ATOM 1003 C CA . THR A 1 133 ? 1.758 -15.055 9.968 1.00 86.81 133 THR A CA 1
ATOM 1004 C C . THR A 1 133 ? 1.046 -14.151 8.963 1.00 86.81 133 THR A C 1
ATOM 1006 O O . THR A 1 133 ? 0.769 -12.980 9.228 1.00 86.81 133 THR A O 1
ATOM 1009 N N . ILE A 1 134 ? 0.762 -14.697 7.778 1.00 94.00 134 ILE A N 1
ATOM 1010 C CA . ILE A 1 134 ? -0.091 -14.055 6.776 1.00 94.00 134 ILE A CA 1
ATOM 1011 C C . ILE A 1 134 ? -1.492 -14.616 6.961 1.00 94.00 134 ILE A C 1
ATOM 1013 O O . ILE A 1 134 ? -1.749 -15.780 6.662 1.00 94.00 134 ILE A O 1
ATOM 1017 N N . MET A 1 135 ? -2.396 -13.780 7.445 1.00 93.62 135 MET A N 1
ATOM 1018 C CA . MET A 1 135 ? -3.765 -14.176 7.739 1.00 93.62 135 MET A CA 1
ATOM 1019 C C . MET A 1 135 ? -4.621 -14.218 6.456 1.00 93.62 135 MET A C 1
ATOM 1021 O O . MET A 1 135 ? -5.460 -15.105 6.287 1.00 93.62 135 MET A O 1
ATOM 1025 N N . ARG A 1 136 ? -4.366 -13.316 5.497 1.00 95.69 136 ARG A N 1
ATOM 1026 C CA . ARG A 1 136 ? -4.996 -13.336 4.166 1.00 95.69 136 ARG A CA 1
ATOM 1027 C C . ARG A 1 136 ? -4.091 -12.706 3.114 1.00 95.69 136 ARG A C 1
ATOM 1029 O O . ARG A 1 136 ? -3.347 -11.772 3.406 1.00 95.69 136 ARG A O 1
ATOM 1036 N N . GLU A 1 137 ? -4.186 -13.189 1.877 1.00 95.94 137 GLU A N 1
ATOM 1037 C CA . GLU A 1 137 ? -3.544 -12.578 0.712 1.00 95.94 137 GLU A CA 1
ATOM 1038 C C . GLU A 1 137 ? -4.581 -12.149 -0.337 1.00 95.94 137 GLU A C 1
ATOM 1040 O O . GLU A 1 137 ? -5.548 -12.865 -0.600 1.00 95.94 137 GLU A O 1
ATOM 1045 N N . PHE A 1 138 ? -4.362 -10.983 -0.945 1.00 95.12 138 PHE A N 1
ATOM 1046 C CA . PHE A 1 138 ? -5.118 -10.485 -2.093 1.00 95.12 138 PHE A CA 1
ATOM 1047 C C . PHE A 1 138 ? -4.137 -10.164 -3.217 1.00 95.12 138 PHE A C 1
ATOM 1049 O O . PHE A 1 138 ? -3.325 -9.245 -3.102 1.00 95.12 138 PHE A O 1
ATOM 1056 N N . LEU A 1 139 ? -4.176 -10.951 -4.289 1.00 93.69 139 LEU A N 1
ATOM 1057 C CA . LEU A 1 139 ? -3.204 -10.903 -5.380 1.00 93.69 139 LEU A CA 1
ATOM 1058 C C . LEU A 1 139 ? -3.892 -10.556 -6.699 1.00 93.69 139 LEU A C 1
ATOM 1060 O O . LEU A 1 139 ? -5.044 -10.923 -6.911 1.00 93.69 139 LEU A O 1
ATOM 1064 N N . GLY A 1 140 ? -3.165 -9.919 -7.616 1.00 88.19 140 GLY A N 1
ATOM 1065 C CA . GLY A 1 140 ? -3.641 -9.732 -8.987 1.00 88.19 140 GLY A CA 1
ATOM 1066 C C . GLY A 1 140 ? -4.699 -8.643 -9.153 1.00 88.19 140 GLY A C 1
ATOM 1067 O O . GLY A 1 140 ? -5.444 -8.689 -10.124 1.00 88.19 140 GLY A O 1
ATOM 1068 N N . ILE A 1 141 ? -4.725 -7.644 -8.265 1.00 82.25 141 ILE A N 1
ATOM 1069 C CA . ILE A 1 141 ? -5.671 -6.506 -8.296 1.00 82.25 141 ILE A CA 1
ATOM 1070 C C . ILE A 1 141 ? -5.447 -5.590 -9.528 1.00 82.25 141 ILE A C 1
ATOM 1072 O O . ILE A 1 141 ? -6.231 -4.696 -9.815 1.00 82.25 141 ILE A O 1
ATOM 1076 N N . GLY A 1 142 ? -4.413 -5.854 -10.334 1.00 74.06 142 GLY A N 1
ATOM 1077 C CA . GLY A 1 142 ? -4.233 -5.233 -11.646 1.00 74.06 142 GLY A CA 1
ATOM 1078 C C . GLY A 1 142 ? -3.704 -3.795 -11.592 1.00 74.06 142 GLY A C 1
ATOM 1079 O O . GLY A 1 142 ? -3.372 -3.262 -10.539 1.00 74.06 142 GLY A O 1
ATOM 1080 N N . ASP A 1 143 ? -3.552 -3.176 -12.770 1.00 75.38 143 ASP A N 1
ATOM 1081 C CA . ASP A 1 143 ? -3.043 -1.795 -12.897 1.00 75.38 143 ASP A CA 1
ATOM 1082 C C . ASP A 1 143 ? -4.175 -0.742 -12.869 1.00 75.38 143 ASP A C 1
ATOM 1084 O O . ASP A 1 143 ? -3.911 0.454 -12.752 1.00 75.38 143 ASP A O 1
ATOM 1088 N N . SER A 1 144 ? -5.429 -1.173 -13.024 1.00 75.25 144 SER A N 1
ATOM 1089 C CA . SER A 1 144 ? -6.624 -0.331 -12.994 1.00 75.25 144 SER A CA 1
ATOM 1090 C C . SER A 1 144 ? -7.556 -0.924 -11.959 1.00 75.25 144 SER A C 1
ATOM 1092 O O . SER A 1 144 ? -8.118 -1.978 -12.216 1.00 75.25 144 SER A O 1
ATOM 1094 N N . VAL A 1 145 ? -7.683 -0.254 -10.817 1.00 82.31 145 VAL A N 1
ATOM 1095 C CA . VAL A 1 145 ? -8.458 -0.750 -9.680 1.00 82.31 145 VAL A CA 1
ATOM 1096 C C . VAL A 1 145 ? -9.790 -0.019 -9.631 1.00 82.31 145 VAL A C 1
ATOM 1098 O O . VAL A 1 145 ? -9.833 1.204 -9.478 1.00 82.31 145 VAL A O 1
ATOM 1101 N N . SER A 1 146 ? -10.870 -0.769 -9.778 1.00 82.44 146 SER A N 1
ATOM 1102 C CA . SER A 1 146 ? -12.234 -0.315 -9.529 1.00 82.44 146 SER A CA 1
ATOM 1103 C C . SER A 1 146 ? -12.586 -0.428 -8.044 1.00 82.44 146 SER A C 1
ATOM 1105 O O . SER A 1 146 ? -11.976 -1.184 -7.287 1.00 82.44 146 SER A O 1
ATOM 1107 N N . VAL A 1 147 ? -13.616 0.301 -7.611 1.00 81.50 147 VAL A N 1
ATOM 1108 C CA . VAL A 1 147 ? -14.151 0.172 -6.243 1.00 81.50 147 VAL A CA 1
ATOM 1109 C C . VAL A 1 147 ? -14.687 -1.243 -5.989 1.00 81.50 147 VAL A C 1
ATOM 1111 O O . VAL A 1 147 ? -14.648 -1.733 -4.868 1.00 81.50 147 VAL A O 1
ATOM 1114 N N . GLU A 1 148 ? -15.170 -1.932 -7.021 1.00 84.50 148 GLU A N 1
ATOM 1115 C CA . GLU A 1 148 ? -15.670 -3.304 -6.901 1.00 84.50 148 GLU A CA 1
ATOM 1116 C C . GLU A 1 148 ? -14.555 -4.301 -6.593 1.00 84.50 148 GLU A C 1
ATOM 1118 O O . GLU A 1 148 ? -14.746 -5.184 -5.759 1.00 84.50 148 GLU A O 1
ATOM 1123 N N . GLU A 1 149 ? -13.373 -4.118 -7.182 1.00 84.75 149 GLU A N 1
ATOM 1124 C CA . GLU A 1 149 ? -12.201 -4.962 -6.924 1.00 84.75 149 GLU A CA 1
ATOM 1125 C C . GLU A 1 149 ? -11.627 -4.772 -5.513 1.00 84.75 149 GLU A C 1
ATOM 1127 O O . GLU A 1 149 ? -10.944 -5.663 -5.007 1.00 84.75 149 GLU A O 1
ATOM 1132 N N . THR A 1 150 ? -11.926 -3.655 -4.838 1.00 88.19 150 THR A N 1
ATOM 1133 C CA . THR A 1 150 ? -11.511 -3.433 -3.442 1.00 88.19 150 THR A CA 1
ATOM 1134 C C . THR A 1 150 ? -12.520 -3.950 -2.417 1.00 88.19 150 THR A C 1
ATOM 1136 O O . THR A 1 150 ? -12.134 -4.166 -1.265 1.00 88.19 150 THR A O 1
ATOM 1139 N N . LYS A 1 151 ? -13.775 -4.227 -2.812 1.00 90.88 151 LYS A N 1
ATOM 1140 C CA . LYS A 1 151 ? -14.820 -4.750 -1.909 1.00 90.88 151 LYS A CA 1
ATOM 1141 C C . LYS A 1 151 ? -14.403 -6.016 -1.155 1.00 90.88 151 LYS A C 1
ATOM 1143 O O . LYS A 1 151 ? -14.608 -6.050 0.052 1.00 90.88 151 LYS A O 1
ATOM 1148 N N . PRO A 1 152 ? -13.777 -7.034 -1.779 1.00 92.94 152 PRO A N 1
ATOM 1149 C CA . PRO A 1 152 ? -13.355 -8.226 -1.043 1.00 92.94 152 PRO A CA 1
ATOM 1150 C C . PRO A 1 152 ? -12.372 -7.914 0.090 1.00 92.94 152 PRO A C 1
ATOM 1152 O O . PRO A 1 152 ? -12.403 -8.572 1.125 1.00 92.94 152 PRO A O 1
ATOM 1155 N N . ILE A 1 153 ? -11.518 -6.901 -0.090 1.00 93.50 153 ILE A N 1
ATOM 1156 C CA . ILE A 1 153 ? -10.546 -6.471 0.919 1.00 93.50 153 ILE A CA 1
ATOM 1157 C C . ILE A 1 153 ? -11.273 -5.758 2.060 1.00 93.50 153 ILE A C 1
ATOM 1159 O O . ILE A 1 153 ? -11.048 -6.074 3.226 1.00 93.50 153 ILE A O 1
ATOM 1163 N N . SER A 1 154 ? -12.161 -4.812 1.737 1.00 92.81 154 SER A N 1
ATOM 1164 C CA . SER A 1 154 ? -12.872 -4.032 2.751 1.00 92.81 154 SER A CA 1
ATOM 1165 C C . SER A 1 154 ? -13.890 -4.861 3.531 1.00 92.81 154 SER A C 1
ATOM 1167 O O . SER A 1 154 ? -13.985 -4.678 4.742 1.00 92.81 154 SER A O 1
ATOM 1169 N N . SER A 1 155 ? -14.622 -5.773 2.886 1.00 94.19 155 SER A N 1
ATOM 1170 C CA . SER A 1 155 ? -15.528 -6.714 3.561 1.00 94.19 155 SER A CA 1
ATOM 1171 C C . SER A 1 155 ? -14.757 -7.599 4.525 1.00 94.19 155 SER A C 1
ATOM 1173 O O . SER A 1 155 ? -15.102 -7.681 5.695 1.00 94.19 155 SER A O 1
ATOM 1175 N N . PHE A 1 156 ? -13.639 -8.162 4.070 1.00 94.75 156 PHE A N 1
ATOM 1176 C CA . PHE A 1 156 ? -12.813 -9.007 4.914 1.00 94.75 156 PHE A CA 1
ATOM 1177 C C . PHE A 1 156 ? -12.286 -8.279 6.158 1.00 94.75 156 PHE A C 1
ATOM 1179 O O . PHE A 1 156 ? -12.377 -8.807 7.261 1.00 94.75 156 PHE A O 1
ATOM 1186 N N . ILE A 1 157 ? -11.774 -7.054 5.990 1.00 94.06 157 ILE A N 1
ATOM 1187 C CA . ILE A 1 157 ? -11.306 -6.213 7.102 1.00 94.06 157 ILE A CA 1
ATOM 1188 C C . ILE A 1 157 ? -12.440 -5.917 8.095 1.00 94.06 157 ILE A C 1
ATOM 1190 O O . ILE A 1 157 ? -12.221 -5.964 9.304 1.00 94.06 157 ILE A O 1
ATOM 1194 N N . GLN A 1 158 ? -13.644 -5.624 7.598 1.00 92.62 158 GLN A N 1
ATOM 1195 C CA . GLN A 1 158 ? -14.812 -5.392 8.447 1.00 92.62 158 GLN A CA 1
ATOM 1196 C C . GLN A 1 158 ? -15.188 -6.656 9.227 1.00 92.62 158 GLN A C 1
ATOM 1198 O O . GLN A 1 158 ? -15.335 -6.585 10.443 1.00 92.62 158 GLN A O 1
ATOM 1203 N N . ASP A 1 159 ? -15.265 -7.813 8.572 1.00 93.62 159 ASP A N 1
ATOM 1204 C CA . ASP A 1 159 ? -15.678 -9.075 9.197 1.00 93.62 159 ASP A CA 1
ATOM 1205 C C . ASP A 1 159 ? -14.722 -9.504 10.324 1.00 93.62 159 ASP A C 1
ATOM 1207 O O . ASP A 1 159 ? -15.153 -9.903 11.412 1.00 93.62 159 ASP A O 1
ATOM 1211 N N . VAL A 1 160 ? -13.407 -9.386 10.108 1.00 92.25 160 VAL A N 1
ATOM 1212 C CA . VAL A 1 160 ? -12.406 -9.753 11.129 1.00 92.25 160 VAL A CA 1
ATOM 1213 C C . VAL A 1 160 ? -12.388 -8.774 12.304 1.00 92.25 160 VAL A C 1
ATOM 1215 O O . VAL A 1 160 ? -12.061 -9.162 13.425 1.00 92.25 160 VAL A O 1
ATOM 1218 N N . PHE A 1 161 ? -12.773 -7.519 12.076 1.00 92.00 161 PHE A N 1
ATOM 1219 C CA . PHE A 1 161 ? -12.887 -6.528 13.140 1.00 92.00 161 PHE A CA 1
ATOM 1220 C C . PHE A 1 161 ? -14.177 -6.714 13.947 1.00 92.00 161 PHE A C 1
ATOM 1222 O O . PHE A 1 161 ? -14.140 -6.794 15.172 1.00 92.00 161 PHE A O 1
ATOM 1229 N N . VAL A 1 162 ? -15.318 -6.865 13.265 1.00 91.56 162 VAL A N 1
ATOM 1230 C CA . VAL A 1 162 ? -16.642 -7.060 13.882 1.00 91.56 162 VAL A CA 1
ATOM 1231 C C . VAL A 1 162 ? -16.695 -8.361 14.683 1.00 91.56 162 VAL A C 1
ATOM 1233 O O . VAL A 1 162 ? -17.252 -8.380 15.777 1.00 91.56 162 VAL A O 1
ATOM 1236 N N . SER A 1 163 ? -16.070 -9.436 14.191 1.00 91.31 163 SER A N 1
ATOM 1237 C CA . SER A 1 163 ? -15.935 -10.693 14.950 1.00 91.31 163 SER A CA 1
ATOM 1238 C C . SER A 1 163 ? -15.061 -10.563 16.202 1.00 91.31 163 SER A C 1
ATOM 1240 O O . SER A 1 163 ? -15.055 -11.451 17.053 1.00 91.31 163 SER A O 1
ATOM 1242 N N . GLY A 1 164 ? -14.318 -9.463 16.330 1.00 88.25 164 GLY A N 1
ATOM 1243 C CA . GLY A 1 164 ? -13.437 -9.188 17.449 1.00 88.25 164 GLY A CA 1
ATOM 1244 C C . GLY A 1 164 ? -12.107 -9.921 17.418 1.00 88.25 164 GLY A C 1
ATOM 1245 O O . GLY A 1 164 ? -11.436 -9.963 18.452 1.00 88.25 164 GLY A O 1
ATOM 1246 N N . ALA A 1 165 ? -11.719 -10.469 16.263 1.00 89.81 165 ALA A N 1
ATOM 1247 C CA . ALA A 1 165 ? -10.414 -11.096 16.083 1.00 89.81 165 ALA A CA 1
ATOM 1248 C C . ALA A 1 165 ? -9.266 -10.083 16.224 1.00 89.81 165 ALA A C 1
ATOM 1250 O O . ALA A 1 165 ? -8.198 -10.457 16.709 1.00 89.81 165 ALA A O 1
ATOM 1251 N N . TYR A 1 166 ? -9.507 -8.818 15.861 1.00 91.88 166 TYR A N 1
ATOM 1252 C CA . TYR A 1 166 ? -8.555 -7.714 15.992 1.00 91.88 166 TYR A CA 1
ATOM 1253 C C . TYR A 1 166 ? -9.184 -6.505 16.677 1.00 91.88 166 TYR A C 1
ATOM 1255 O O . TYR A 1 166 ? -10.367 -6.223 16.497 1.00 91.88 166 TYR A O 1
ATOM 1263 N N . ASP A 1 167 ? -8.358 -5.785 17.428 1.00 90.94 167 ASP A N 1
ATOM 1264 C CA . ASP A 1 167 ? -8.727 -4.567 18.150 1.00 90.94 167 ASP A CA 1
ATOM 1265 C C . ASP A 1 167 ? -8.384 -3.308 17.345 1.00 90.94 167 ASP A C 1
ATOM 1267 O O . ASP A 1 167 ? -8.989 -2.257 17.542 1.00 90.94 167 ASP A O 1
ATOM 1271 N N . GLU A 1 168 ? -7.424 -3.412 16.419 1.00 92.19 168 GLU A N 1
ATOM 1272 C CA . GLU A 1 168 ? -7.043 -2.342 15.501 1.00 92.19 168 GLU A CA 1
ATOM 1273 C C . GLU A 1 168 ? -6.720 -2.875 14.108 1.00 92.19 168 GLU A C 1
ATOM 1275 O O . GLU A 1 168 ? -6.148 -3.959 13.947 1.00 92.19 168 GLU A O 1
ATOM 1280 N N . VAL A 1 169 ? -7.013 -2.060 13.094 1.00 94.19 169 VAL A N 1
ATOM 1281 C CA . VAL A 1 169 ? -6.581 -2.312 11.718 1.00 94.19 169 VAL A CA 1
ATOM 1282 C C . VAL A 1 169 ? -5.822 -1.109 11.186 1.00 94.19 169 VAL A C 1
ATOM 1284 O O . VAL A 1 169 ? -6.329 0.015 11.171 1.00 94.19 169 VAL A O 1
ATOM 1287 N N . HIS A 1 170 ? -4.613 -1.365 10.699 1.00 94.69 170 HIS A N 1
ATOM 1288 C CA . HIS A 1 170 ? -3.735 -0.375 10.085 1.00 94.69 170 HIS A CA 1
ATOM 1289 C C . HIS A 1 170 ? -3.505 -0.717 8.618 1.00 94.69 170 HIS A C 1
ATOM 1291 O O . HIS A 1 170 ? -3.316 -1.880 8.271 1.00 94.69 170 HIS A O 1
ATOM 1297 N N . ILE A 1 171 ? -3.466 0.291 7.751 1.00 95.50 171 ILE A N 1
ATOM 1298 C CA . ILE A 1 171 ? -3.096 0.138 6.343 1.00 95.50 171 ILE A CA 1
ATOM 1299 C C . ILE A 1 171 ? -1.734 0.790 6.124 1.00 95.50 171 ILE A C 1
ATOM 1301 O O . ILE A 1 171 ? -1.568 1.990 6.353 1.00 95.50 171 ILE A O 1
ATOM 1305 N N . VAL A 1 172 ? -0.769 0.004 5.645 1.00 96.31 172 VAL A N 1
ATOM 1306 C CA . VAL A 1 172 ? 0.572 0.469 5.277 1.00 96.31 172 VAL A CA 1
ATOM 1307 C C . VAL A 1 172 ? 0.681 0.529 3.766 1.00 96.31 172 VAL A C 1
ATOM 1309 O O . VAL A 1 172 ? 0.542 -0.484 3.077 1.00 96.31 172 VAL A O 1
ATOM 1312 N N . TYR A 1 173 ? 0.944 1.720 3.241 1.00 94.69 173 TYR A N 1
ATOM 1313 C CA . TYR A 1 173 ? 1.014 1.949 1.804 1.00 94.69 173 TYR A CA 1
ATOM 1314 C C . TYR A 1 173 ? 1.935 3.120 1.466 1.00 94.69 173 TYR A C 1
ATOM 1316 O O . TYR A 1 173 ? 2.330 3.917 2.319 1.00 94.69 173 TYR A O 1
ATOM 1324 N N . THR A 1 174 ? 2.292 3.223 0.190 1.00 92.56 174 THR A N 1
ATOM 1325 C CA . THR A 1 174 ? 3.050 4.359 -0.331 1.00 92.56 174 THR A CA 1
ATOM 1326 C C . THR A 1 174 ? 2.102 5.501 -0.683 1.00 92.56 174 THR A C 1
ATOM 1328 O O . THR A 1 174 ? 1.326 5.401 -1.632 1.00 92.56 174 THR A O 1
ATOM 1331 N N . ASN A 1 175 ? 2.182 6.598 0.064 1.00 89.44 175 ASN A N 1
ATOM 1332 C CA . ASN A 1 175 ? 1.469 7.829 -0.227 1.00 89.44 175 ASN A CA 1
ATOM 1333 C C . ASN A 1 175 ? 2.145 8.566 -1.390 1.00 89.44 175 ASN A C 1
ATOM 1335 O O . ASN A 1 175 ? 3.317 8.950 -1.317 1.00 89.44 175 ASN A O 1
ATOM 1339 N N . PHE A 1 176 ? 1.400 8.759 -2.475 1.00 86.00 176 PHE A N 1
ATOM 1340 C CA . PHE A 1 176 ? 1.880 9.476 -3.648 1.00 86.00 176 PHE A CA 1
ATOM 1341 C C . PHE A 1 176 ? 1.762 10.988 -3.429 1.00 86.00 176 PHE A C 1
ATOM 1343 O O . PHE A 1 176 ? 0.655 11.524 -3.375 1.00 86.00 176 PHE A O 1
ATOM 1350 N N . ILE A 1 177 ? 2.906 11.671 -3.317 1.00 83.50 177 ILE A N 1
ATOM 1351 C CA . ILE A 1 177 ? 2.969 13.135 -3.205 1.00 83.50 177 ILE A CA 1
ATOM 1352 C C . ILE A 1 177 ? 3.313 13.741 -4.566 1.00 83.50 177 ILE A C 1
ATOM 1354 O O . ILE A 1 177 ? 2.654 14.671 -5.023 1.00 83.50 177 ILE A O 1
ATOM 1358 N N . SER A 1 178 ? 4.340 13.209 -5.227 1.00 82.88 178 SER A N 1
ATOM 1359 C CA . SER A 1 178 ? 4.710 13.575 -6.593 1.00 82.88 178 SER A CA 1
ATOM 1360 C C . SER A 1 178 ? 5.451 12.430 -7.282 1.00 82.88 178 SER A C 1
ATOM 1362 O O . SER A 1 178 ? 5.808 11.427 -6.662 1.00 82.88 178 SER A O 1
ATOM 1364 N N . ALA A 1 179 ? 5.756 12.592 -8.572 1.00 76.44 179 ALA A N 1
ATOM 1365 C CA . ALA A 1 179 ? 6.577 11.632 -9.312 1.00 76.44 179 ALA A CA 1
ATOM 1366 C C . ALA A 1 179 ? 7.969 11.399 -8.686 1.00 76.44 179 ALA A C 1
ATOM 1368 O O . ALA A 1 179 ? 8.555 10.338 -8.888 1.00 76.44 179 ALA A O 1
ATOM 1369 N N . LEU A 1 180 ? 8.491 12.377 -7.936 1.00 79.12 180 LEU A N 1
ATOM 1370 C CA . LEU A 1 180 ? 9.802 12.308 -7.284 1.00 79.12 180 LEU A CA 1
ATOM 1371 C C . LEU A 1 180 ? 9.715 11.983 -5.789 1.00 79.12 180 LEU A C 1
ATOM 1373 O O . LEU A 1 180 ? 10.675 11.446 -5.238 1.00 79.12 180 LEU A O 1
ATOM 1377 N N . LYS A 1 181 ? 8.594 12.306 -5.130 1.00 84.44 181 LYS A N 1
ATOM 1378 C CA . LYS A 1 181 ? 8.415 12.138 -3.685 1.00 84.44 181 LYS A CA 1
ATOM 1379 C C . LYS A 1 181 ? 7.280 11.165 -3.381 1.00 84.44 181 LYS A C 1
ATOM 1381 O O . LYS A 1 181 ? 6.117 11.413 -3.699 1.00 84.44 181 LYS A O 1
ATOM 1386 N N . GLN A 1 182 ? 7.639 10.070 -2.726 1.00 83.75 182 GLN A N 1
ATOM 1387 C CA . GLN A 1 182 ? 6.732 9.012 -2.307 1.00 83.75 182 GLN A CA 1
ATOM 1388 C C . GLN A 1 182 ? 7.104 8.591 -0.890 1.00 83.75 182 GLN A C 1
ATOM 1390 O O . GLN A 1 182 ? 8.210 8.095 -0.671 1.00 83.75 182 GLN A O 1
ATOM 1395 N N . ASP A 1 183 ? 6.174 8.761 0.044 1.00 90.25 183 ASP A N 1
ATOM 1396 C CA . ASP A 1 183 ? 6.415 8.494 1.461 1.00 90.25 183 ASP A CA 1
ATOM 1397 C C . ASP A 1 183 ? 5.586 7.288 1.895 1.00 90.25 183 ASP A C 1
ATOM 1399 O O . ASP A 1 183 ? 4.416 7.164 1.538 1.00 90.25 183 ASP A O 1
ATOM 1403 N N . VAL A 1 184 ? 6.181 6.368 2.651 1.00 94.38 184 VAL A N 1
ATOM 1404 C CA . VAL A 1 184 ? 5.423 5.248 3.216 1.00 94.38 184 VAL A CA 1
ATOM 1405 C C . VAL A 1 184 ? 4.771 5.704 4.509 1.00 94.38 184 VAL A C 1
ATOM 1407 O O . VAL A 1 184 ? 5.445 6.242 5.384 1.00 94.38 184 VAL A O 1
ATOM 1410 N N . VAL A 1 185 ? 3.475 5.444 4.634 1.00 93.06 185 VAL A N 1
ATOM 1411 C CA . VAL A 1 185 ? 2.687 5.784 5.818 1.00 93.06 185 VAL A CA 1
ATOM 1412 C C . VAL A 1 185 ? 1.964 4.548 6.337 1.00 93.06 185 VAL A C 1
ATOM 1414 O O . VAL A 1 185 ? 1.631 3.648 5.565 1.00 93.06 185 VAL A O 1
ATOM 1417 N N . SER A 1 186 ? 1.717 4.520 7.644 1.00 94.06 186 SER A N 1
ATOM 1418 C CA . SER A 1 186 ? 0.773 3.606 8.288 1.00 94.06 186 SER A CA 1
ATOM 1419 C C . SER A 1 186 ? -0.387 4.439 8.800 1.00 94.06 186 SER A C 1
ATOM 1421 O O . SER A 1 186 ? -0.149 5.399 9.529 1.00 94.06 186 SER A O 1
ATOM 1423 N N . ARG A 1 187 ? -1.617 4.100 8.414 1.00 91.94 187 ARG A N 1
ATOM 1424 C CA . ARG A 1 187 ? -2.824 4.772 8.911 1.00 91.94 187 ARG A CA 1
ATOM 1425 C C . ARG A 1 187 ? -3.733 3.778 9.598 1.00 91.94 187 ARG A C 1
ATOM 1427 O O . ARG A 1 187 ? -4.041 2.737 9.018 1.00 91.94 187 ARG A O 1
ATOM 1434 N N . LYS A 1 188 ? -4.190 4.125 10.795 1.00 91.81 188 LYS A N 1
ATOM 1435 C CA . LYS A 1 188 ? -5.237 3.381 11.485 1.00 91.81 188 LYS A CA 1
ATOM 1436 C C . LYS A 1 188 ? -6.569 3.655 10.788 1.00 91.81 188 LYS A C 1
ATOM 1438 O O . LYS A 1 188 ? -6.932 4.810 10.593 1.00 91.81 188 LYS A O 1
ATOM 1443 N N . ILE A 1 189 ? -7.255 2.596 10.363 1.00 90.50 189 ILE A N 1
ATOM 1444 C CA . ILE A 1 189 ? -8.543 2.691 9.659 1.00 90.50 189 ILE A CA 1
ATOM 1445 C C . ILE A 1 189 ? -9.703 2.160 10.503 1.00 90.50 189 ILE A C 1
ATOM 1447 O O . ILE A 1 189 ? -10.835 2.564 10.280 1.00 90.50 189 ILE A O 1
ATOM 1451 N N . LEU A 1 190 ? -9.426 1.273 11.465 1.00 91.31 190 LEU A N 1
ATOM 1452 C CA . LEU A 1 190 ? -10.398 0.794 12.447 1.00 91.31 190 LEU A CA 1
ATOM 1453 C C . LEU A 1 190 ? -9.755 0.700 13.841 1.00 91.31 190 LEU A C 1
ATOM 1455 O O . LEU A 1 190 ? -8.572 0.346 13.934 1.00 91.31 190 LEU A O 1
ATOM 1459 N N . PRO A 1 191 ? -10.522 0.956 14.917 1.00 89.88 191 PRO A N 1
ATOM 1460 C CA . PRO A 1 191 ? -11.866 1.555 14.917 1.00 89.88 191 PRO A CA 1
ATOM 1461 C C . PRO A 1 191 ? -11.865 2.988 14.370 1.00 89.88 191 PRO A C 1
ATOM 1463 O O . PRO A 1 191 ? -10.843 3.673 14.432 1.00 89.88 191 PRO A O 1
ATOM 1466 N N . PHE A 1 192 ? -13.006 3.439 13.847 1.00 85.62 192 PHE A N 1
ATOM 1467 C CA . PHE A 1 192 ? -13.165 4.832 13.433 1.00 85.62 192 PHE A CA 1
ATOM 1468 C C . PHE A 1 192 ? -13.332 5.725 14.668 1.00 85.62 192 PHE A C 1
ATOM 1470 O O . PHE A 1 192 ? -14.344 5.674 15.362 1.00 85.62 192 PHE A O 1
ATOM 1477 N N . THR A 1 193 ? -12.345 6.574 14.922 1.00 83.06 193 THR A N 1
ATOM 1478 C CA . THR A 1 193 ? -12.404 7.680 15.889 1.00 83.06 193 THR A CA 1
ATOM 1479 C C . THR A 1 193 ? -12.313 9.019 15.160 1.00 83.06 193 THR A C 1
ATOM 1481 O O . THR A 1 193 ? -11.822 9.073 14.030 1.00 83.06 193 THR A O 1
ATOM 1484 N N . ALA A 1 194 ? -12.740 10.113 15.801 1.00 78.81 194 ALA A N 1
ATOM 1485 C CA . ALA A 1 194 ? -12.602 11.457 15.233 1.00 78.81 194 ALA A CA 1
ATOM 1486 C C . ALA A 1 194 ? -11.152 11.749 14.793 1.00 78.81 194 ALA A C 1
ATOM 1488 O O . ALA A 1 194 ? -10.938 12.193 13.669 1.00 78.81 194 ALA A O 1
ATOM 1489 N N . GLU A 1 195 ? -10.175 11.380 15.626 1.00 81.81 195 GLU A N 1
ATOM 1490 C CA . GLU A 1 195 ? -8.740 11.510 15.344 1.00 81.81 195 GLU A CA 1
ATOM 1491 C C . GLU A 1 195 ? -8.314 10.695 14.111 1.00 81.81 195 GLU A C 1
ATOM 1493 O O . GLU A 1 195 ? -7.753 11.246 13.166 1.00 81.81 195 GLU A O 1
ATOM 1498 N N . THR A 1 196 ? -8.650 9.399 14.049 1.00 84.44 196 THR A N 1
ATOM 1499 C CA . THR A 1 196 ? -8.275 8.561 12.891 1.00 84.44 196 THR A CA 1
ATOM 1500 C C . THR A 1 196 ? -8.901 9.059 11.587 1.00 84.44 196 THR A C 1
ATOM 1502 O O . THR A 1 196 ? -8.266 9.025 10.533 1.00 84.44 196 THR A O 1
ATOM 1505 N N . LEU A 1 197 ? -10.140 9.559 11.638 1.00 82.75 197 LEU A N 1
ATOM 1506 C CA . LEU A 1 197 ? -10.821 10.108 10.469 1.00 82.75 197 LEU A CA 1
ATOM 1507 C C . LEU A 1 197 ? -10.159 11.407 10.006 1.00 82.75 197 LEU A C 1
ATOM 1509 O O . LEU A 1 197 ? -9.975 11.591 8.802 1.00 82.75 197 LEU A O 1
ATOM 1513 N N . GLU A 1 198 ? -9.748 12.274 10.930 1.00 81.75 198 GLU A N 1
ATOM 1514 C CA . GLU A 1 198 ? -8.999 13.492 10.614 1.00 81.75 198 GLU A CA 1
ATOM 1515 C C . GLU A 1 198 ? -7.646 13.188 9.974 1.00 81.75 198 GLU A C 1
ATOM 1517 O O . GLU A 1 198 ? -7.335 13.755 8.924 1.00 81.75 198 GLU A O 1
ATOM 1522 N N . GLU A 1 199 ? -6.878 12.244 10.521 1.00 83.56 199 GLU A N 1
ATOM 1523 C CA . GLU A 1 199 ? -5.600 11.819 9.936 1.00 83.56 199 GLU A CA 1
ATOM 1524 C C . GLU A 1 199 ? -5.772 11.276 8.511 1.00 83.56 199 GLU A C 1
ATOM 1526 O O . GLU A 1 199 ? -4.991 11.587 7.599 1.00 83.56 199 GLU A O 1
ATOM 1531 N N . VAL A 1 200 ? -6.814 10.469 8.289 1.00 83.25 200 VAL A N 1
ATOM 1532 C CA . VAL A 1 200 ? -7.113 9.920 6.965 1.00 83.25 200 VAL A CA 1
ATOM 1533 C C . VAL A 1 200 ? -7.498 11.040 5.998 1.00 83.25 200 VAL A C 1
ATOM 1535 O O . VAL A 1 200 ? -6.940 11.072 4.897 1.00 83.25 200 VAL A O 1
ATOM 1538 N N . VAL A 1 201 ? -8.376 11.969 6.396 1.00 78.88 201 VAL A N 1
ATOM 1539 C CA . VAL A 1 201 ? -8.807 13.122 5.579 1.00 78.88 201 VAL A CA 1
ATOM 1540 C C . VAL A 1 201 ? -7.631 14.037 5.237 1.00 78.88 201 VAL A C 1
ATOM 1542 O O . VAL A 1 201 ? -7.409 14.349 4.060 1.00 78.88 201 VAL A O 1
ATOM 1545 N N . ALA A 1 202 ? -6.837 14.431 6.231 1.00 77.88 202 ALA A N 1
ATOM 1546 C CA . ALA A 1 202 ? -5.669 15.284 6.035 1.00 77.88 202 ALA A CA 1
ATOM 1547 C C . ALA A 1 202 ? -4.695 14.635 5.050 1.00 77.88 202 ALA A C 1
ATOM 1549 O O . ALA A 1 202 ? -4.233 15.254 4.092 1.00 77.88 202 ALA A O 1
ATOM 1550 N N . GLY A 1 203 ? -4.451 13.339 5.217 1.00 76.38 203 GLY A N 1
ATOM 1551 C CA . GLY A 1 203 ? -3.484 12.641 4.400 1.00 76.38 203 GLY A CA 1
ATOM 1552 C C . GLY A 1 203 ? -3.953 12.278 2.983 1.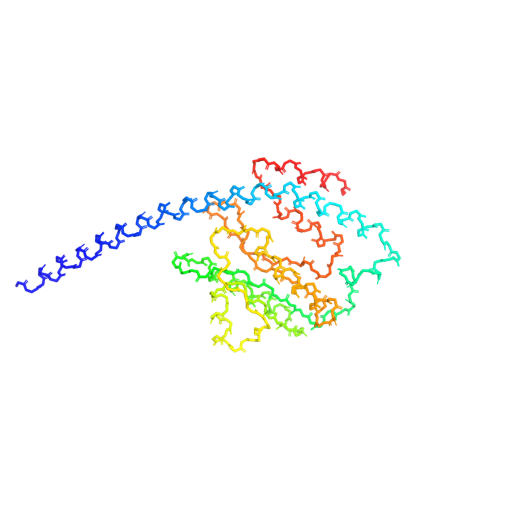00 76.38 203 GLY A C 1
ATOM 1553 O O . GLY A 1 203 ? -3.113 11.866 2.180 1.00 76.38 203 GLY A O 1
ATOM 1554 N N . ILE A 1 204 ? -5.249 12.341 2.655 1.00 74.25 204 ILE A N 1
ATOM 1555 C CA . ILE A 1 204 ? -5.729 12.187 1.262 1.00 74.25 204 ILE A CA 1
ATOM 1556 C C . ILE A 1 204 ? -5.828 13.524 0.517 1.00 74.25 204 ILE A C 1
ATOM 1558 O O . ILE A 1 204 ? -6.006 13.524 -0.706 1.00 74.25 204 ILE A O 1
ATOM 1562 N N . THR A 1 205 ? -5.697 14.646 1.229 1.00 70.94 205 THR A N 1
ATOM 1563 C CA . THR A 1 205 ? -5.780 15.990 0.654 1.00 70.94 205 THR A CA 1
ATOM 1564 C C . THR A 1 205 ? -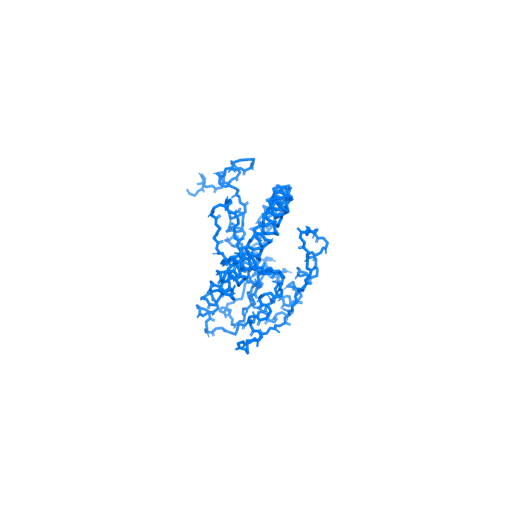4.490 16.320 -0.116 1.00 70.94 205 THR A C 1
ATOM 1566 O O . THR A 1 205 ? -3.394 16.140 0.416 1.00 70.94 205 THR A O 1
ATOM 1569 N N . PRO A 1 206 ? -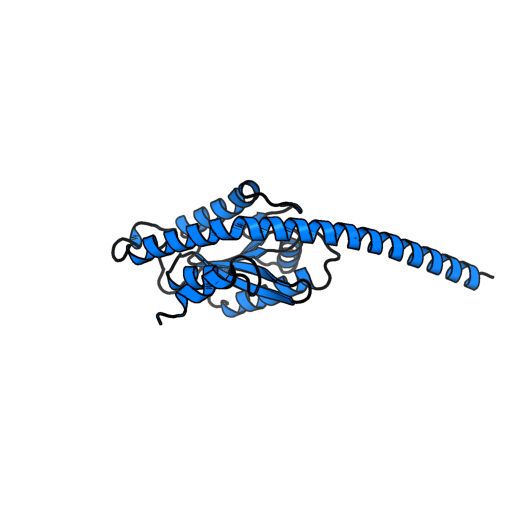4.569 16.757 -1.390 1.00 66.81 206 PRO A N 1
ATOM 1570 C CA . PRO A 1 206 ? -3.384 17.148 -2.149 1.00 66.81 206 PRO A CA 1
ATOM 1571 C C . PRO A 1 206 ? -2.696 18.376 -1.557 1.00 66.81 206 PRO A C 1
ATOM 1573 O O . PRO A 1 206 ? -3.359 19.336 -1.187 1.00 66.81 206 PRO A O 1
ATOM 1576 N N . LEU A 1 207 ? -1.361 18.397 -1.618 1.00 68.56 207 LEU A N 1
ATOM 1577 C CA . LEU A 1 207 ? -0.580 19.602 -1.314 1.00 68.56 207 LEU A CA 1
ATOM 1578 C C . LEU A 1 207 ? -0.778 20.714 -2.358 1.00 68.56 207 LEU A C 1
ATOM 1580 O O . LEU A 1 207 ? -0.635 21.885 -2.036 1.00 68.56 207 LEU A O 1
ATOM 1584 N N . VAL A 1 208 ? -1.067 20.351 -3.613 1.00 66.56 208 VAL A N 1
ATOM 1585 C CA . VAL A 1 208 ? -1.244 21.284 -4.736 1.00 66.56 208 VAL A CA 1
ATOM 1586 C C . VAL A 1 208 ? -2.293 20.764 -5.724 1.00 66.56 208 VAL A C 1
ATOM 1588 O O . VAL A 1 208 ? -2.420 19.554 -5.921 1.00 66.56 208 VAL A O 1
ATOM 1591 N N . GLY A 1 209 ? -3.004 21.674 -6.396 1.00 65.12 209 GLY A N 1
ATOM 1592 C CA . GLY A 1 209 ? -3.948 21.358 -7.475 1.00 65.12 209 GLY A CA 1
ATOM 1593 C C . GLY A 1 209 ? -5.416 21.368 -7.039 1.00 65.12 209 GLY A C 1
ATOM 1594 O O . GLY A 1 209 ? -5.769 21.914 -6.002 1.00 65.12 209 GLY A O 1
ATOM 1595 N N . LYS A 1 210 ? -6.312 20.778 -7.843 1.00 56.34 210 LYS A N 1
ATOM 1596 C CA . LYS A 1 210 ? -7.745 20.734 -7.500 1.00 56.34 210 LYS A CA 1
ATOM 1597 C C . LYS A 1 210 ? -7.937 20.048 -6.138 1.00 56.34 210 LYS A C 1
ATOM 1599 O O . LYS A 1 210 ? -7.409 18.957 -5.930 1.00 56.34 210 LYS A O 1
ATOM 1604 N N . TYR A 1 211 ? -8.737 20.670 -5.268 1.00 58.88 211 TYR A N 1
ATOM 1605 C CA . TYR A 1 211 ? -9.059 20.220 -3.904 1.00 58.88 211 TYR A CA 1
ATOM 1606 C C . TYR A 1 211 ? -7.959 20.402 -2.838 1.00 58.88 211 TYR A C 1
ATOM 1608 O O . TYR A 1 211 ? -8.131 19.872 -1.743 1.00 58.88 211 TYR A O 1
ATOM 1616 N N . SER A 1 212 ? -6.879 21.157 -3.099 1.00 63.47 212 SER A N 1
ATOM 1617 C CA . SER A 1 212 ? -5.905 21.540 -2.053 1.00 63.47 212 SER A CA 1
ATOM 1618 C C . SER A 1 212 ? -6.528 22.418 -0.964 1.00 63.47 212 SER A C 1
ATOM 1620 O O . SER A 1 212 ? -6.225 22.263 0.214 1.00 63.47 212 SER A O 1
ATOM 1622 N N . ASP A 1 213 ? -7.471 23.277 -1.351 1.00 59.56 213 ASP A N 1
ATOM 1623 C CA . ASP A 1 213 ? -8.025 24.326 -0.481 1.00 59.56 213 ASP A CA 1
ATOM 1624 C C . ASP A 1 213 ? -9.030 23.782 0.554 1.00 59.56 213 ASP A C 1
ATOM 1626 O O . ASP A 1 213 ? -9.393 24.462 1.510 1.00 59.56 213 ASP A O 1
ATOM 1630 N N . LYS A 1 214 ? -9.459 22.520 0.403 1.00 57.41 214 LYS A N 1
ATOM 1631 C CA . LYS A 1 214 ? -10.395 21.852 1.327 1.00 57.41 214 LYS A CA 1
ATOM 1632 C C . LYS A 1 214 ? -9.726 21.272 2.578 1.00 57.41 214 LYS A C 1
ATOM 1634 O O . LYS A 1 214 ? -10.425 20.869 3.506 1.00 57.41 214 LYS A O 1
ATOM 1639 N N . GLY A 1 215 ? -8.391 21.202 2.605 1.00 47.84 215 GLY A N 1
ATOM 1640 C CA . GLY A 1 215 ? -7.631 20.825 3.803 1.00 47.84 215 GLY A CA 1
ATOM 1641 C C . GLY A 1 215 ? -7.488 21.970 4.804 1.00 47.84 215 GLY A C 1
ATOM 1642 O O . GLY A 1 215 ? -7.326 21.728 5.995 1.00 47.84 215 GLY A O 1
ATOM 1643 N N . THR A 1 216 ? -7.576 23.214 4.329 1.00 41.84 216 THR A N 1
ATOM 1644 C CA . THR A 1 216 ? -7.356 24.420 5.136 1.00 41.84 216 THR A CA 1
ATOM 1645 C C . THR A 1 216 ? -8.569 24.851 5.958 1.00 41.84 216 THR A C 1
ATOM 1647 O O . THR A 1 216 ? -8.380 25.431 7.019 1.00 41.84 216 THR A O 1
ATOM 1650 N N . GLU A 1 217 ? -9.800 24.516 5.561 1.00 39.50 217 GLU A N 1
ATOM 1651 C CA . GLU A 1 217 ? -11.003 24.902 6.326 1.00 39.50 217 GLU A CA 1
ATOM 1652 C C . GLU A 1 217 ? -11.139 24.171 7.677 1.00 39.50 217 GLU A C 1
ATOM 1654 O O . GLU A 1 217 ? -11.827 24.656 8.568 1.00 39.50 217 GLU A O 1
ATOM 1659 N N . GLY A 1 218 ? -10.445 23.042 7.875 1.00 37.38 218 GLY A N 1
ATOM 1660 C CA . GLY A 1 218 ? -10.424 22.319 9.155 1.00 37.38 218 GLY A CA 1
ATOM 1661 C C . GLY A 1 218 ? -9.339 22.770 10.139 1.00 37.38 218 GLY A C 1
ATOM 1662 O O . GLY A 1 218 ? -9.382 22.372 11.297 1.00 37.38 218 GLY A O 1
ATOM 1663 N N . ALA A 1 219 ? -8.371 23.584 9.702 1.00 33.41 219 ALA A N 1
ATOM 1664 C CA . ALA A 1 219 ? -7.217 23.984 10.517 1.00 33.41 219 ALA A CA 1
ATOM 1665 C C . ALA A 1 219 ? -7.358 25.380 11.158 1.00 33.41 219 ALA A C 1
ATOM 1667 O O . ALA A 1 219 ? -6.494 25.782 11.929 1.00 33.41 219 ALA A O 1
ATOM 1668 N N . VAL A 1 220 ? -8.422 26.129 10.841 1.00 28.16 220 VAL A N 1
ATOM 1669 C CA . VAL A 1 220 ? -8.606 27.531 11.284 1.00 28.16 220 VAL A CA 1
ATOM 1670 C C . VAL A 1 220 ? -9.498 27.647 12.536 1.00 28.16 220 VAL A C 1
ATOM 1672 O O . VAL A 1 220 ? -9.711 28.741 13.047 1.00 28.16 220 VAL A O 1
ATOM 1675 N N . HIS A 1 221 ? -9.980 26.528 13.084 1.00 30.14 221 HIS A N 1
ATOM 1676 C CA . HIS A 1 221 ? -10.798 26.512 14.307 1.00 30.14 221 HIS A CA 1
ATOM 1677 C C . HIS A 1 221 ? -10.271 25.582 15.413 1.00 30.14 221 HIS A C 1
ATOM 1679 O O . HIS A 1 221 ? -11.062 25.071 16.203 1.00 30.14 221 HIS A O 1
ATOM 1685 N N . ALA A 1 222 ? -8.950 25.391 15.484 1.00 30.22 222 ALA A N 1
ATOM 1686 C CA . ALA A 1 222 ? -8.284 24.921 16.702 1.00 30.22 222 ALA A CA 1
ATOM 1687 C C . ALA A 1 222 ? -7.812 26.117 17.540 1.00 30.22 222 ALA A C 1
ATOM 1689 O O . ALA A 1 222 ? -7.280 27.075 16.930 1.00 30.22 222 ALA A O 1
#

Sequence (222 aa):
MAIARVIKKRIRSTKNIKQITKAMQAVAAVKMRRSEEVALAARPFAYAALQMLKNVAGHSGEHAALSPLLAVREAPQKICYVVITSDKGLAGSFNANVLRASDVFLKKNSSSTVDIVAVGKKGRDYYARRGSTIMREFLGIGDSVSVEETKPISSFIQDVFVSGAYDEVHIVYTNFISALKQDVVSRKILPFTAETLEEVVAGITPLVGKYSDKGTEGAVHA

Foldseek 3Di:
DVVVVVVVVVVVVVVVVVVVVVVVVVVVVVLVVVVVVVLVVCLVVLLVVLVVVLVVLVVCVVPLVVDLLSDQDPPWQEEEEEQADAQDDPPPCFLVQLLVVVVVVCVVNVNHHYEYEYEYDSSVVVCVVVVGHHPYYHYDCDSDHDPVSCVVVVVVVSVCSSVPVGNWYKYWHWQPQDPVDIHIDIATPGSDDSVSSLVVSLSSQHCDDPRVVVNVVVVPPD

Solvent-accessible surface area (backbone atoms only — not comparable to full-atom values): 12539 Å² total; per-residue (Å²): 116,68,67,64,54,51,51,53,52,51,54,52,52,54,53,52,51,52,51,52,51,52,53,50,50,55,53,49,52,56,47,50,51,53,46,50,53,52,54,61,67,46,42,65,57,53,50,52,52,49,52,53,49,41,53,52,60,69,69,27,74,92,49,34,77,78,38,65,61,41,42,77,61,86,80,65,50,26,37,36,38,35,36,52,37,48,68,67,78,94,59,81,60,56,58,60,50,36,54,53,50,45,52,51,58,54,57,76,43,62,91,28,52,72,39,30,33,22,29,15,45,52,39,40,60,53,37,57,76,69,72,48,62,66,78,45,77,48,67,78,70,70,88,71,75,52,76,72,76,45,42,68,59,53,52,49,55,48,52,45,39,64,74,58,73,30,51,33,33,31,42,32,36,72,45,82,77,48,101,88,43,72,48,68,46,76,44,59,66,34,40,53,43,68,66,42,49,48,53,52,52,58,71,71,42,44,94,66,65,90,63,27,75,69,55,54,74,73,66,77,79,117

Mean predicted aligned error: 7.65 Å

pLDDT: mean 84.9, std 13.78, range [28.16, 97.44]

Radius of gyration: 21.4 Å; Cα contacts (8 Å, |Δi|>4): 258; chains: 1; bounding box: 64×45×59 Å

Secondary structure (DSSP, 8-state):
-HHHHHHHHHHHHHHHHHHHHHHHHHHHHHHHHHHHHHHHHHHHHHHHHHHHHHHHHHH-TTTGGGSGGG-PPSS--EEEEEEE--SSS--TTHHHHHHHHHHHHHHHTTTSEEEEEEESHHHHHHHHHTT--EEEEE----SS--HHHHHHHHHHHHHHHHTTS-SEEEEEEEEE--SS-EEEEEEEEES--HHHHHHHHHHHS-SSSTTGGGTTTTSS--

Nearest PDB structures (foldseek):
  5hkk-assembly2_O  TM=8.317E-01  e=1.706E-15  Caldalkalibacillus thermarum TA2.A1
  6wnr-assembly1_G  TM=8.543E-01  e=1.882E-12  Escherichia coli
  3oaa-assembly3_W  TM=8.843E-01  e=5.633E-12  Escherichia coli DH1
  5zwl-assembly1_G  TM=8.239E-01  e=1.088E-12  Thermosynechococcus vestitus BP-1
  1fs0-assembly1_G  TM=8.269E-01  e=5.633E-12  Escherichia coli